Protein AF-A0A6N8USY9-F1 (afdb_monomer_lite)

Foldseek 3Di:
DDDDDDDDDDDDDPPDDDDPPPPPPDPDCVVVVVVVVVVVVVVVVVVVVVVVVVVVVVVVVLVVLVVLLPDPDLSVLLSVLVVCLVVVVLVVSLVSLVPRDCVPPLPSLLSSLQSQLVSLQVVLVVCVVVVVNVSSQVSLVSSLVSLVVSCVVPVPPVSSVVVNVVSCVVPPDPVVVQVVLCVDCCSHPVNVVVVVVVVPDD

Radius of gyration: 35.27 Å; chains: 1; bounding box: 87×48×114 Å

Sequence (202 aa):
MVGPNRRLARPDDPGAPPHRRAGLAGRSPWWYLAALLPLAGALALDLYGLLEDRRVNRALAKSQVAFVAERDTLRGALARAYRLHSGGELSAAVAAYGAVALDEEPELRAVQLFNLANLYLEQAVELERADEMQSSVSLVELAKQNYREILARDPHHWDARHNLSRALEMLPDIAAVDYENERNPERSPRARQAARTYEGLP

pLDDT: mean 82.56, std 14.84, range [40.56, 98.56]

Structure (mmCIF, N/CA/C/O backbone):
data_AF-A0A6N8USY9-F1
#
_entry.id   AF-A0A6N8USY9-F1
#
loop_
_atom_site.group_PDB
_atom_site.id
_atom_site.type_symbol
_atom_site.label_atom_id
_atom_site.label_alt_id
_atom_site.label_comp_id
_atom_site.label_asym_id
_atom_site.label_entity_id
_atom_site.label_seq_id
_atom_site.pdbx_PDB_ins_code
_atom_site.Cartn_x
_atom_site.Cartn_y
_atom_site.Cartn_z
_atom_site.occupancy
_atom_site.B_iso_or_equiv
_atom_site.auth_seq_id
_atom_site.auth_comp_id
_atom_site.auth_asym_id
_atom_site.auth_atom_id
_atom_site.pdbx_PDB_model_num
ATOM 1 N N . MET A 1 1 ? -35.684 9.319 -91.169 1.00 40.56 1 MET A N 1
ATOM 2 C CA . MET A 1 1 ? -35.599 10.409 -92.165 1.00 40.56 1 MET A CA 1
ATOM 3 C C . MET A 1 1 ? -36.371 11.603 -91.619 1.00 40.56 1 MET A C 1
ATOM 5 O O . MET A 1 1 ? -37.464 11.383 -91.124 1.00 40.56 1 MET A O 1
ATOM 9 N N . VAL A 1 2 ? -35.799 12.810 -91.724 1.00 42.91 2 VAL A N 1
ATOM 10 C CA . VAL A 1 2 ? -36.438 14.123 -91.477 1.00 42.91 2 VAL A CA 1
ATOM 11 C C . VAL A 1 2 ? -36.700 14.481 -89.998 1.00 42.91 2 VAL A C 1
ATOM 13 O O . VAL A 1 2 ? -37.727 14.148 -89.424 1.00 42.91 2 VAL A O 1
ATOM 16 N N . GLY A 1 3 ? -35.783 15.248 -89.393 1.00 41.94 3 GLY A N 1
ATOM 17 C CA . GLY A 1 3 ? -36.219 16.417 -88.606 1.00 41.94 3 GLY A CA 1
ATOM 18 C C . GLY A 1 3 ? -36.515 17.580 -89.571 1.00 41.94 3 GLY A C 1
ATOM 19 O O . GLY A 1 3 ? -36.285 17.398 -90.766 1.00 41.94 3 GLY A O 1
ATOM 20 N N . PRO A 1 4 ? -36.908 18.794 -89.145 1.00 61.16 4 PRO A N 1
ATOM 21 C CA . PRO A 1 4 ? -37.204 19.299 -87.803 1.00 61.16 4 PRO A CA 1
ATOM 22 C C . PRO A 1 4 ? -38.573 20.039 -87.766 1.00 61.16 4 PRO A C 1
ATOM 24 O O . PRO A 1 4 ? -39.294 20.098 -88.755 1.00 61.16 4 PRO A O 1
ATOM 27 N N . ASN A 1 5 ? -38.927 20.684 -86.654 1.00 44.28 5 ASN A N 1
ATOM 28 C CA . ASN A 1 5 ? -38.876 22.151 -86.524 1.00 44.28 5 ASN A CA 1
ATOM 29 C C . ASN A 1 5 ? -39.884 22.697 -85.499 1.00 44.28 5 ASN A C 1
ATOM 31 O O . ASN A 1 5 ? -41.053 22.325 -85.438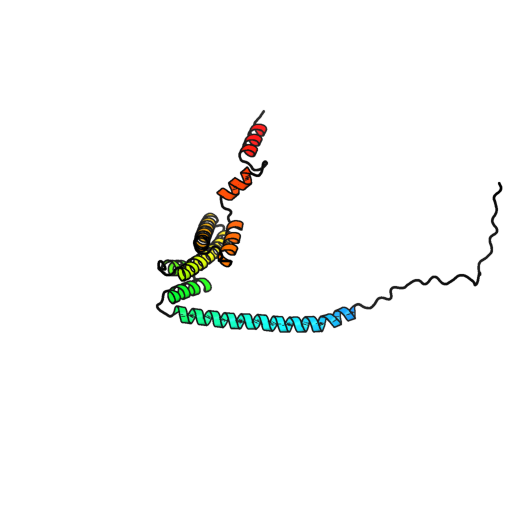 1.00 44.28 5 ASN A O 1
ATOM 35 N N . ARG A 1 6 ? -39.362 23.629 -84.705 1.00 54.16 6 ARG A N 1
ATOM 36 C CA . ARG A 1 6 ? -39.999 24.364 -83.617 1.00 54.16 6 ARG A CA 1
ATOM 37 C C . ARG A 1 6 ? -41.213 25.159 -84.101 1.00 54.16 6 ARG A C 1
ATOM 39 O O . ARG A 1 6 ? -41.107 25.894 -85.080 1.00 54.16 6 ARG A O 1
ATOM 46 N N . ARG A 1 7 ? -42.272 25.191 -83.290 1.00 54.00 7 ARG A N 1
ATOM 47 C CA . ARG A 1 7 ? -43.010 26.436 -83.035 1.00 54.00 7 ARG A CA 1
ATOM 48 C C . ARG A 1 7 ? -43.260 26.597 -81.543 1.00 54.00 7 ARG A C 1
ATOM 50 O O . ARG A 1 7 ? -43.762 25.706 -80.873 1.00 54.00 7 ARG A O 1
ATOM 57 N N . LEU A 1 8 ? -42.831 27.759 -81.075 1.00 54.69 8 LEU A N 1
ATOM 58 C CA . LEU A 1 8 ? -43.023 28.326 -79.753 1.00 54.69 8 LEU A CA 1
ATOM 59 C C . LEU A 1 8 ? -44.513 28.664 -79.573 1.00 54.69 8 LEU A C 1
ATOM 61 O O . LEU A 1 8 ? -45.057 29.413 -80.383 1.00 54.69 8 LEU A O 1
ATOM 65 N N . ALA A 1 9 ? -45.146 28.157 -78.517 1.00 49.09 9 ALA A N 1
ATOM 66 C CA . ALA A 1 9 ? -46.432 28.638 -78.003 1.00 49.09 9 ALA A CA 1
ATOM 67 C C . ALA A 1 9 ? -46.187 29.082 -76.552 1.00 49.09 9 ALA A C 1
ATOM 69 O O . ALA A 1 9 ? -45.815 28.265 -75.719 1.00 49.09 9 ALA A O 1
ATOM 70 N N . ARG A 1 10 ? -45.879 30.377 -76.403 1.00 50.19 10 ARG A N 1
ATOM 71 C CA . ARG A 1 10 ? -46.612 31.417 -75.652 1.00 50.19 10 ARG A CA 1
ATOM 72 C C . ARG A 1 10 ? -46.929 31.088 -74.176 1.00 50.19 10 ARG A C 1
ATOM 74 O O . ARG A 1 10 ? -47.482 30.031 -73.907 1.00 50.19 10 ARG A O 1
ATOM 81 N N . PRO A 1 11 ? -46.578 32.006 -73.251 1.00 49.16 11 PRO A N 1
ATOM 82 C CA . PRO A 1 11 ? -46.826 31.854 -71.823 1.00 49.16 11 PRO A CA 1
ATOM 83 C C . PRO A 1 11 ? -48.330 31.979 -71.555 1.00 49.16 11 PRO A C 1
ATOM 85 O O . PRO A 1 11 ? -49.026 32.612 -72.344 1.00 49.16 11 PRO A O 1
ATOM 88 N N . ASP A 1 12 ? -48.780 31.391 -70.449 1.00 56.84 12 ASP A N 1
ATOM 89 C CA . ASP A 1 12 ? -50.174 31.294 -69.976 1.00 56.84 12 ASP A CA 1
ATOM 90 C C . ASP A 1 12 ? -50.879 29.976 -70.342 1.00 56.84 12 ASP A C 1
ATOM 92 O O . ASP A 1 12 ? -51.991 29.956 -70.864 1.00 56.84 12 ASP A O 1
ATOM 96 N N . ASP A 1 13 ? -50.229 28.851 -70.015 1.00 52.66 13 ASP A N 1
ATOM 97 C CA . ASP A 1 13 ? -50.891 27.551 -69.865 1.00 52.66 13 ASP A CA 1
ATOM 98 C C . ASP A 1 13 ? -51.450 27.425 -68.426 1.00 52.66 13 ASP A C 1
ATOM 100 O O . ASP A 1 13 ? -50.666 27.320 -67.474 1.00 52.66 13 ASP A O 1
ATOM 104 N N . PRO A 1 14 ? -52.782 27.447 -68.220 1.00 50.91 14 PRO A N 1
ATOM 105 C CA . PRO A 1 14 ? -53.406 27.341 -66.900 1.00 50.91 14 PRO A CA 1
ATOM 106 C C . PRO A 1 14 ? -53.379 25.912 -66.307 1.00 50.91 14 PRO A C 1
ATOM 108 O O . PRO A 1 14 ? -54.084 25.646 -65.334 1.00 50.91 14 PRO A O 1
ATOM 111 N N . GLY A 1 15 ? -52.580 24.989 -66.862 1.00 53.94 15 GLY A N 1
ATOM 112 C CA . GLY A 1 15 ? -52.535 23.573 -66.473 1.00 53.94 15 GLY A CA 1
ATOM 113 C C . GLY A 1 15 ? -51.286 23.068 -65.732 1.00 53.94 15 GLY A C 1
ATOM 114 O O . GLY A 1 15 ? -51.212 21.871 -65.455 1.00 53.94 15 GLY A O 1
ATOM 115 N N . ALA A 1 16 ? -50.295 23.902 -65.394 1.00 48.84 16 ALA A N 1
ATOM 116 C CA . ALA A 1 16 ? -49.074 23.422 -64.725 1.00 48.84 16 ALA A CA 1
ATOM 117 C C . ALA A 1 16 ? -49.254 23.271 -63.191 1.00 48.84 16 ALA A C 1
ATOM 119 O O . ALA A 1 16 ? -49.587 24.253 -62.521 1.00 48.84 16 ALA A O 1
ATOM 120 N N . PRO A 1 17 ? -49.005 22.089 -62.583 1.00 56.91 17 PRO A N 1
ATOM 121 C CA . PRO A 1 17 ? -49.177 21.904 -61.142 1.00 56.91 17 PRO A CA 1
ATOM 122 C C . PRO A 1 17 ? -48.143 22.719 -60.340 1.00 56.91 17 PRO A C 1
ATOM 124 O O . PRO A 1 17 ? -46.957 22.731 -60.692 1.00 56.91 17 PRO A O 1
ATOM 127 N N . PRO A 1 18 ? -48.540 23.371 -59.228 1.00 62.09 18 PRO A N 1
ATOM 128 C CA . PRO A 1 18 ? -47.610 24.127 -58.404 1.00 62.09 18 PRO A CA 1
ATOM 129 C C . PRO A 1 18 ? -46.605 23.182 -57.736 1.00 62.09 18 PRO A C 1
ATOM 131 O O . PRO A 1 18 ? -46.950 22.272 -56.980 1.00 62.09 18 PRO A O 1
ATOM 134 N N . HIS A 1 19 ? -45.330 23.435 -58.000 1.00 57.59 19 HIS A N 1
ATOM 135 C CA . HIS A 1 19 ? -44.186 22.832 -57.332 1.00 57.59 19 HIS A CA 1
ATOM 136 C C . HIS A 1 19 ? -44.244 23.178 -55.836 1.00 57.59 19 HIS A C 1
ATOM 138 O O . HIS A 1 19 ? -43.911 24.292 -55.426 1.00 57.59 19 HIS A O 1
ATOM 144 N N . ARG A 1 20 ? -44.671 22.219 -55.000 1.00 60.50 20 ARG A N 1
ATOM 145 C CA . ARG A 1 20 ? -44.560 22.319 -53.537 1.00 60.50 20 ARG A CA 1
ATOM 146 C C . ARG A 1 20 ? -43.081 22.407 -53.165 1.00 60.50 20 ARG A C 1
ATOM 148 O O . ARG A 1 20 ? -42.405 21.394 -53.013 1.00 60.50 20 ARG A O 1
ATOM 155 N N . ARG A 1 21 ? -42.579 23.625 -52.973 1.00 59.94 21 ARG A N 1
ATOM 156 C CA . ARG A 1 21 ? -41.368 23.850 -52.183 1.00 59.94 21 ARG A CA 1
ATOM 157 C C . ARG A 1 21 ? -41.703 23.463 -50.745 1.00 59.94 21 ARG A C 1
ATOM 159 O O . ARG A 1 21 ? -42.396 24.201 -50.051 1.00 59.94 21 ARG A O 1
ATOM 166 N N . ALA A 1 22 ? -41.262 22.281 -50.322 1.00 56.38 22 ALA A N 1
ATOM 167 C CA . ALA A 1 22 ? -41.292 21.883 -48.924 1.00 56.38 22 ALA A CA 1
ATOM 168 C C . ALA A 1 22 ? -40.340 22.804 -48.146 1.00 56.38 22 ALA A C 1
ATOM 170 O O . ALA A 1 22 ? -39.142 22.554 -48.050 1.00 56.38 22 ALA A O 1
ATOM 171 N N . GLY A 1 23 ? -40.869 23.920 -47.643 1.00 53.41 23 GLY A N 1
ATOM 172 C CA . GLY A 1 23 ? -40.186 24.714 -46.636 1.00 53.41 23 GLY A CA 1
ATOM 173 C C . GLY A 1 23 ? -40.096 23.881 -45.364 1.00 53.41 23 GLY A C 1
ATOM 174 O O . GLY A 1 23 ? -41.118 23.587 -44.747 1.00 53.41 23 GLY A O 1
ATOM 175 N N . LEU A 1 24 ? -38.882 23.484 -44.983 1.00 60.22 24 LEU A N 1
ATOM 176 C CA . LEU A 1 24 ? -38.571 23.028 -43.632 1.00 60.22 24 LEU A CA 1
ATOM 177 C C . LEU A 1 24 ? -38.840 24.207 -42.688 1.00 60.22 24 LEU A C 1
ATOM 179 O O . LEU A 1 24 ? -37.967 25.032 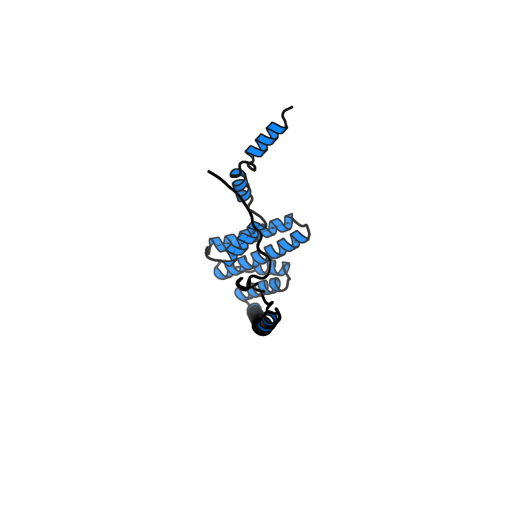-42.435 1.00 60.22 24 LEU A O 1
ATOM 183 N N . ALA A 1 25 ? -40.087 24.336 -42.235 1.00 57.94 25 ALA A N 1
ATOM 184 C CA . ALA A 1 25 ? -40.470 25.304 -41.224 1.00 57.94 25 ALA A CA 1
ATOM 185 C C . ALA A 1 25 ? -39.658 25.009 -39.955 1.00 57.94 25 ALA A C 1
ATOM 187 O O . ALA A 1 25 ? -39.804 23.949 -39.341 1.00 57.94 25 ALA A O 1
ATOM 188 N N . GLY A 1 26 ? -38.758 25.931 -39.607 1.00 62.75 26 GLY A N 1
ATOM 189 C CA . GLY A 1 26 ? -37.880 25.826 -38.451 1.00 62.75 26 GLY A CA 1
ATOM 190 C C . GLY A 1 26 ? -38.687 25.716 -37.162 1.00 62.75 26 GLY A C 1
ATOM 191 O O . GLY A 1 26 ? -39.227 26.704 -36.667 1.00 62.75 26 GLY A O 1
ATOM 192 N N . ARG A 1 27 ? -38.759 24.507 -36.595 1.00 67.69 27 ARG A N 1
ATOM 193 C CA . ARG A 1 27 ? -39.174 24.317 -35.203 1.00 67.69 27 ARG A CA 1
ATOM 194 C C . ARG A 1 27 ? -38.145 25.026 -34.328 1.00 67.69 27 ARG A C 1
ATOM 196 O O . ARG A 1 27 ? -37.002 24.591 -34.249 1.00 67.69 27 ARG A O 1
ATOM 203 N N . SER A 1 28 ? -38.547 26.134 -33.715 1.00 72.44 28 SER A N 1
ATOM 204 C CA . SER A 1 28 ? -37.653 26.952 -32.896 1.00 72.44 28 SER A CA 1
ATOM 205 C C . SER A 1 28 ? -37.087 26.117 -31.731 1.00 72.44 28 SER A C 1
ATOM 207 O O . SER A 1 28 ? -37.861 25.424 -31.080 1.00 72.44 28 SER A O 1
ATOM 209 N N . PRO A 1 29 ? -35.769 26.117 -31.462 1.00 70.56 29 PRO A N 1
ATOM 210 C CA . PRO A 1 29 ? -35.097 25.100 -30.634 1.00 70.56 29 PRO A CA 1
ATOM 211 C C . PRO A 1 29 ? -35.394 25.169 -29.122 1.00 70.56 29 PRO A C 1
ATOM 213 O O . PRO A 1 29 ? -34.911 24.338 -28.357 1.00 70.56 29 PRO A O 1
ATOM 216 N N . TRP A 1 30 ? -36.196 26.134 -28.669 1.00 69.31 30 TRP A N 1
ATOM 217 C CA . TRP A 1 30 ? -36.482 26.390 -27.250 1.00 69.31 30 TRP A CA 1
ATOM 218 C C . TRP A 1 30 ? -37.206 25.246 -26.530 1.00 69.31 30 TRP A C 1
ATOM 220 O O . TRP A 1 30 ? -37.075 25.122 -25.316 1.00 69.31 30 TRP A O 1
ATOM 230 N N . TRP A 1 31 ? -37.923 24.378 -27.247 1.00 71.31 31 TRP A N 1
ATOM 231 C CA . TRP A 1 31 ? -38.587 23.221 -26.636 1.00 71.31 31 TRP A CA 1
ATOM 232 C C . TRP A 1 31 ? -37.596 22.143 -26.176 1.00 71.31 31 TRP A C 1
ATOM 234 O O . TRP A 1 31 ? -37.853 21.479 -25.176 1.00 71.31 31 TRP A O 1
ATOM 244 N N . TYR A 1 32 ? -36.436 22.013 -26.831 1.00 73.94 32 TYR A N 1
ATOM 245 C CA . TYR A 1 32 ? -35.362 21.139 -26.350 1.00 73.94 32 TYR A CA 1
ATOM 246 C C . TYR A 1 32 ? -34.770 21.669 -25.040 1.00 73.94 32 TYR A C 1
ATOM 248 O O . TYR A 1 32 ? -34.559 20.906 -24.104 1.00 73.94 32 TYR A O 1
ATOM 256 N N . LEU A 1 33 ? -34.562 22.986 -24.943 1.00 74.75 33 LEU A N 1
ATOM 257 C CA . LEU A 1 33 ? -34.049 23.629 -23.729 1.00 74.75 33 LEU A CA 1
ATOM 258 C C . LEU A 1 33 ? -35.047 23.535 -22.566 1.00 74.75 33 LEU A C 1
ATOM 260 O O . LEU A 1 33 ? -34.653 23.244 -21.440 1.00 74.75 33 LEU A O 1
ATOM 264 N N . ALA A 1 34 ? -36.341 23.709 -22.845 1.00 76.88 34 ALA A N 1
ATOM 265 C CA . ALA A 1 34 ? -37.397 23.555 -21.848 1.00 76.88 34 ALA A CA 1
ATOM 266 C C . ALA A 1 34 ? -37.513 22.108 -21.331 1.00 76.88 34 ALA A C 1
ATOM 268 O O . ALA A 1 34 ? -37.748 21.904 -20.143 1.00 76.88 34 ALA A O 1
ATOM 269 N N . ALA A 1 35 ? -37.300 21.106 -22.192 1.00 74.81 35 ALA A N 1
ATOM 270 C CA . ALA A 1 35 ? -37.303 19.696 -21.797 1.00 74.81 35 ALA A CA 1
ATOM 271 C C . ALA A 1 35 ? -36.047 19.277 -21.005 1.00 74.81 35 ALA A C 1
ATOM 273 O O . ALA A 1 35 ? -36.114 18.357 -20.193 1.00 74.81 35 ALA A O 1
ATOM 274 N N . LEU A 1 36 ? -34.911 19.957 -21.200 1.00 80.12 36 LEU A N 1
ATOM 275 C CA . LEU A 1 36 ? -33.654 19.668 -20.495 1.00 80.12 36 LEU A CA 1
ATOM 276 C C . LEU A 1 36 ? -33.632 20.184 -19.049 1.00 80.12 36 LEU A C 1
ATOM 278 O O . LEU A 1 36 ? -32.954 19.600 -18.207 1.00 80.12 36 LEU A O 1
ATOM 282 N N . LEU A 1 37 ? -34.384 21.242 -18.741 1.00 84.50 37 LEU A N 1
ATOM 283 C CA . LEU A 1 37 ? -34.417 21.856 -17.411 1.00 84.50 37 LEU A CA 1
ATOM 284 C C . LEU A 1 37 ? -34.884 20.905 -16.279 1.00 84.50 37 LEU A C 1
ATOM 286 O O . LEU A 1 37 ? -34.177 20.803 -15.275 1.00 84.50 37 LEU A O 1
ATOM 290 N N . PRO A 1 38 ? -36.015 20.172 -16.396 1.00 80.25 38 PRO A N 1
ATOM 291 C CA . PRO A 1 38 ? -36.438 19.228 -15.357 1.00 80.25 38 PRO A CA 1
ATOM 292 C C . PRO A 1 38 ? -35.495 18.024 -15.240 1.00 80.25 38 PRO A C 1
ATOM 294 O O . PRO A 1 38 ? -35.280 17.519 -14.140 1.00 80.25 38 PRO A O 1
ATOM 297 N N . LEU A 1 39 ? -34.883 17.602 -16.350 1.00 82.12 39 LEU A N 1
ATOM 298 C CA . LEU A 1 39 ? -33.905 16.515 -16.359 1.00 82.12 39 LEU A CA 1
ATOM 299 C C . LEU A 1 39 ? -32.622 16.917 -15.615 1.00 82.12 39 LEU A C 1
ATOM 301 O O . LEU A 1 39 ? -32.103 16.149 -14.809 1.00 82.12 39 LEU A O 1
ATOM 305 N N . ALA A 1 40 ? -32.150 18.147 -15.831 1.00 83.19 40 ALA A N 1
ATOM 306 C CA . ALA A 1 40 ? -31.019 18.714 -15.104 1.00 83.19 40 ALA A CA 1
ATOM 307 C C . ALA A 1 40 ? -31.320 18.877 -13.604 1.00 83.19 40 ALA A C 1
ATOM 309 O O . ALA A 1 40 ? -30.454 18.607 -12.775 1.00 83.19 40 ALA A O 1
ATOM 310 N N . GLY A 1 41 ? -32.549 19.267 -13.247 1.00 85.62 41 GLY A N 1
ATOM 311 C CA . GLY A 1 41 ? -32.988 19.359 -11.852 1.00 85.62 41 GLY A CA 1
ATOM 312 C C . GLY A 1 41 ? -33.003 18.005 -11.134 1.00 85.62 41 GLY A C 1
ATOM 313 O O . GLY A 1 41 ? -32.491 17.902 -10.022 1.00 85.62 41 GLY A O 1
ATOM 314 N N . ALA A 1 42 ? -33.524 16.958 -11.781 1.00 81.06 42 ALA A N 1
ATOM 315 C CA . ALA A 1 42 ? -33.512 15.599 -11.233 1.00 81.06 42 ALA A CA 1
ATOM 316 C C . ALA A 1 42 ? -32.079 15.071 -11.049 1.00 81.06 42 ALA A C 1
ATOM 318 O O . ALA A 1 42 ? -31.732 14.591 -9.973 1.00 81.06 42 ALA A O 1
ATOM 319 N N . LEU A 1 43 ? -31.216 15.263 -12.055 1.00 87.06 43 LEU A N 1
ATOM 320 C CA . LEU A 1 43 ? -29.796 14.906 -11.969 1.00 87.06 43 LEU A CA 1
ATOM 321 C C . LEU A 1 43 ? -29.070 15.643 -10.837 1.00 87.06 43 LEU A C 1
ATOM 323 O O . LEU A 1 43 ? -28.216 15.057 -10.178 1.00 87.06 43 LEU A O 1
ATOM 327 N N . ALA A 1 44 ? -29.395 16.915 -10.594 1.00 82.88 44 ALA A N 1
ATOM 328 C CA . ALA A 1 44 ? -28.790 17.689 -9.514 1.00 82.88 44 ALA A CA 1
ATOM 329 C C . ALA A 1 44 ? -29.197 17.175 -8.122 1.00 82.88 44 ALA A C 1
ATOM 331 O O . ALA A 1 44 ? -28.355 17.136 -7.225 1.00 82.88 44 ALA A O 1
ATOM 332 N N . LEU A 1 45 ? -30.456 16.759 -7.943 1.00 82.62 45 LEU A N 1
ATOM 333 C CA . LEU A 1 45 ? -30.940 16.172 -6.689 1.00 82.62 45 LEU A CA 1
ATOM 334 C C . LEU A 1 45 ? -30.306 14.802 -6.422 1.00 82.62 45 LEU A C 1
ATOM 336 O O . LEU A 1 45 ? -29.815 14.572 -5.317 1.00 82.62 45 LEU A O 1
ATOM 340 N N . ASP A 1 46 ? -30.239 13.940 -7.437 1.00 83.25 46 ASP A N 1
ATOM 341 C CA . ASP A 1 46 ? -29.578 12.633 -7.330 1.00 83.25 46 ASP A CA 1
ATOM 342 C C . ASP A 1 46 ? -28.083 12.785 -7.035 1.00 83.25 46 ASP A C 1
ATOM 344 O O . ASP A 1 46 ? -27.530 12.099 -6.172 1.00 83.25 46 ASP A O 1
ATOM 348 N N . LEU A 1 47 ? -27.415 13.726 -7.710 1.00 82.31 47 LEU A N 1
ATOM 349 C CA . LEU A 1 47 ? -26.006 14.010 -7.464 1.00 82.31 47 LEU A CA 1
ATOM 350 C C . LEU A 1 47 ? -25.785 14.551 -6.047 1.00 82.31 47 LEU A C 1
ATOM 352 O O . LEU A 1 47 ? -24.809 14.175 -5.400 1.00 82.31 47 LEU A O 1
ATOM 356 N N . TYR A 1 48 ? -26.682 15.407 -5.552 1.00 81.75 48 TYR A N 1
ATOM 357 C CA . TYR A 1 48 ? -26.615 15.914 -4.185 1.00 81.75 48 TYR A CA 1
ATOM 358 C C . TYR A 1 48 ? -26.776 14.787 -3.157 1.00 81.75 48 TYR A C 1
ATOM 360 O O . TYR A 1 48 ? -25.946 14.685 -2.251 1.00 81.75 48 TYR A O 1
ATOM 368 N N . GLY A 1 49 ? -27.758 13.897 -3.342 1.00 78.00 49 GLY A N 1
ATOM 369 C CA . GLY A 1 49 ? -27.942 12.715 -2.494 1.00 78.00 49 GLY A CA 1
ATOM 370 C C 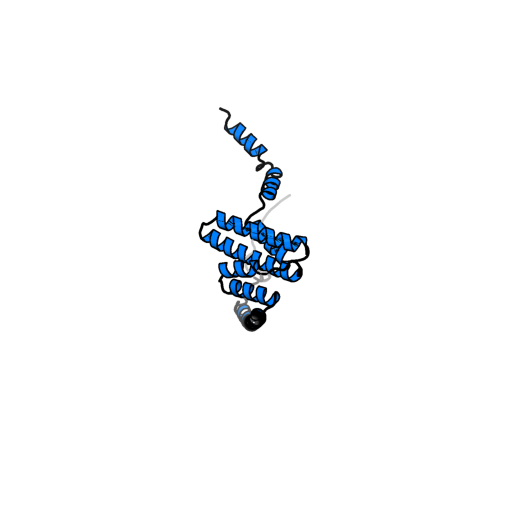. GLY A 1 49 ? -26.703 11.820 -2.482 1.00 78.00 49 GLY A C 1
ATOM 371 O O . GLY A 1 49 ? -26.165 11.511 -1.423 1.00 78.00 49 GLY A O 1
ATOM 372 N N . LEU A 1 50 ? -26.153 11.520 -3.660 1.00 81.62 50 LEU A N 1
ATOM 373 C CA . LEU A 1 50 ? -24.955 10.691 -3.788 1.00 81.62 50 LEU A CA 1
ATOM 374 C C . LEU A 1 50 ? -23.721 11.314 -3.115 1.00 81.62 50 LEU A C 1
ATOM 376 O O . LEU A 1 50 ? -22.888 10.606 -2.541 1.00 81.62 50 LEU A O 1
ATOM 380 N N . LEU A 1 51 ? -23.553 12.634 -3.216 1.00 82.00 51 LEU A N 1
ATOM 381 C CA . LEU A 1 51 ? -22.438 13.337 -2.582 1.00 82.00 51 LEU A CA 1
ATOM 382 C C . LEU A 1 51 ? -22.573 13.359 -1.057 1.00 82.00 51 LEU A C 1
ATOM 384 O O . LEU A 1 51 ? -21.563 13.200 -0.366 1.00 82.00 51 LEU A O 1
ATOM 388 N N . GLU A 1 52 ? -23.786 13.526 -0.541 1.00 80.00 52 GLU A N 1
ATOM 389 C CA . GLU A 1 52 ? -24.055 13.518 0.896 1.00 80.00 52 GLU A CA 1
ATOM 390 C C . GLU A 1 52 ? -23.894 12.112 1.490 1.00 80.00 52 GLU A C 1
ATOM 392 O O . GLU A 1 52 ? -23.171 11.944 2.475 1.00 80.00 52 GLU A O 1
ATOM 397 N N . ASP A 1 53 ? -24.406 11.081 0.815 1.00 70.56 53 ASP A N 1
ATOM 398 C CA . ASP A 1 53 ? -24.200 9.678 1.193 1.00 70.56 53 ASP A CA 1
ATOM 399 C C . ASP A 1 53 ? -22.708 9.341 1.279 1.00 70.56 53 ASP A C 1
ATOM 401 O O . ASP A 1 53 ? -22.233 8.712 2.229 1.00 70.56 53 ASP A O 1
ATOM 405 N N . ARG A 1 54 ? -21.914 9.826 0.317 1.00 77.00 54 ARG A N 1
ATOM 406 C CA . ARG A 1 54 ? -20.453 9.658 0.332 1.00 77.00 54 ARG A CA 1
ATOM 407 C C . ARG A 1 54 ? -19.790 10.367 1.510 1.00 77.00 54 ARG A C 1
ATOM 409 O O . ARG A 1 54 ? -18.790 9.859 2.021 1.00 77.00 54 ARG A O 1
ATOM 416 N N . ARG A 1 55 ? -20.299 11.524 1.943 1.00 76.12 55 ARG A N 1
ATOM 417 C CA . ARG A 1 55 ? -19.772 12.250 3.111 1.00 76.12 55 ARG A CA 1
ATOM 418 C C . ARG A 1 55 ? -20.080 11.510 4.406 1.00 76.12 55 ARG A C 1
ATOM 420 O O . ARG A 1 55 ? -19.159 11.296 5.196 1.00 76.12 55 ARG A O 1
ATOM 427 N N . VAL A 1 56 ? -21.324 11.071 4.592 1.00 74.12 56 VAL A N 1
ATOM 428 C CA . VAL A 1 56 ? -21.763 10.334 5.788 1.00 74.12 56 VAL A CA 1
ATOM 429 C C . VAL A 1 56 ? -21.036 8.995 5.896 1.00 74.12 56 VAL A C 1
ATOM 431 O O . VAL A 1 56 ? -20.434 8.707 6.931 1.00 74.12 56 VAL A O 1
ATOM 434 N N . ASN A 1 57 ? -20.975 8.224 4.808 1.00 74.62 57 ASN A N 1
ATOM 435 C CA . ASN A 1 57 ? -20.259 6.945 4.783 1.00 74.62 57 ASN A CA 1
ATOM 436 C C . ASN A 1 57 ? -18.771 7.118 5.102 1.00 74.62 57 ASN A C 1
ATOM 438 O O . ASN A 1 57 ? -18.191 6.326 5.845 1.00 74.62 57 ASN A O 1
ATOM 442 N N . ARG A 1 58 ? -18.151 8.194 4.606 1.00 78.69 58 ARG A N 1
ATOM 443 C CA . ARG A 1 58 ? -16.755 8.514 4.922 1.00 78.69 58 ARG A CA 1
ATOM 444 C C . ARG A 1 58 ? -16.567 8.881 6.393 1.00 78.69 58 ARG A C 1
ATOM 446 O O . ARG A 1 58 ? -15.568 8.473 6.981 1.00 78.69 58 ARG A O 1
ATOM 453 N N . ALA A 1 59 ? -17.487 9.641 6.984 1.00 80.38 59 ALA A N 1
ATOM 454 C CA . ALA A 1 59 ? -17.426 9.997 8.400 1.00 80.38 59 ALA A CA 1
ATOM 455 C C . ALA A 1 59 ? -17.568 8.757 9.297 1.00 80.38 59 ALA A C 1
ATOM 457 O O . ALA A 1 59 ? -16.754 8.567 10.200 1.00 80.38 59 ALA A O 1
ATOM 458 N N . LEU A 1 60 ? -18.526 7.876 8.988 1.00 74.00 60 LEU A N 1
ATOM 459 C CA . LEU A 1 60 ? -18.751 6.620 9.710 1.00 74.00 60 LEU A CA 1
ATOM 460 C C . LEU A 1 60 ? -17.565 5.656 9.590 1.00 74.00 60 LEU A C 1
ATOM 462 O O . LEU A 1 60 ? -17.125 5.082 10.587 1.00 74.00 60 LEU A O 1
ATOM 466 N N . ALA A 1 61 ? -17.001 5.508 8.389 1.00 82.94 61 ALA A N 1
ATOM 467 C CA . ALA A 1 61 ? -15.806 4.695 8.187 1.00 82.94 61 ALA A CA 1
ATOM 468 C C . ALA A 1 61 ? -14.624 5.239 9.007 1.00 82.94 61 ALA A C 1
ATOM 470 O O . ALA A 1 61 ? -13.971 4.488 9.731 1.00 82.94 61 ALA A O 1
ATOM 471 N N . LYS A 1 62 ? -14.389 6.559 8.974 1.00 84.19 62 LYS A N 1
ATOM 472 C CA . LYS A 1 62 ? -13.335 7.198 9.777 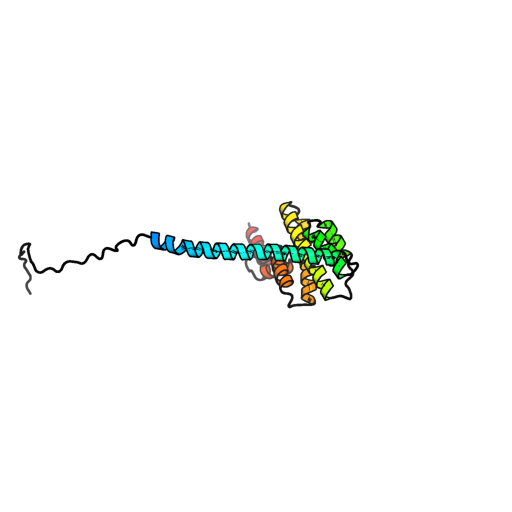1.00 84.19 62 LYS A CA 1
ATOM 473 C C . LYS A 1 62 ? -13.547 6.998 11.279 1.00 84.19 62 LYS A C 1
ATOM 475 O O . LYS A 1 62 ? -12.579 6.695 11.976 1.00 84.19 62 LYS A O 1
ATOM 480 N N . SER A 1 63 ? -14.777 7.131 11.781 1.00 82.50 63 SER A N 1
ATOM 481 C CA . SER A 1 63 ? -15.061 6.933 13.208 1.00 82.50 63 SER A CA 1
ATOM 482 C C . SER A 1 63 ? -14.852 5.484 13.644 1.00 82.50 63 SER A C 1
ATOM 484 O O . SER A 1 63 ? -14.291 5.244 14.710 1.00 82.50 63 SER A O 1
ATOM 486 N N . GLN A 1 64 ? -15.244 4.510 12.815 1.00 85.50 64 GLN A N 1
ATOM 487 C CA . GLN A 1 64 ? -15.004 3.094 13.104 1.00 85.50 64 GLN A CA 1
ATOM 488 C C . GLN A 1 64 ? -13.508 2.772 13.134 1.00 85.50 64 GLN A C 1
ATOM 490 O O . GLN A 1 64 ? -13.037 2.131 14.072 1.00 85.50 64 GLN A O 1
ATOM 495 N N . VAL A 1 65 ? -12.744 3.265 12.155 1.00 84.19 65 VAL A N 1
ATOM 496 C CA . VAL A 1 65 ? -11.284 3.106 12.131 1.00 84.19 65 VAL A CA 1
ATOM 497 C C . VAL A 1 65 ? -10.650 3.725 13.380 1.00 84.19 65 VAL A C 1
ATOM 499 O O . VAL A 1 65 ? -9.789 3.097 13.991 1.00 84.19 65 VAL A O 1
ATOM 502 N N . ALA A 1 66 ? -11.079 4.922 13.796 1.00 83.31 66 ALA A N 1
ATOM 503 C CA . ALA A 1 66 ? -10.588 5.565 15.018 1.00 83.31 66 ALA A CA 1
ATOM 504 C C . ALA A 1 66 ? -10.849 4.716 16.267 1.00 83.31 66 ALA A C 1
ATOM 506 O O . ALA A 1 66 ? -9.921 4.462 17.032 1.00 83.31 66 ALA A O 1
ATOM 507 N N . PHE A 1 67 ? -12.069 4.203 16.409 1.00 83.19 67 PHE A N 1
ATOM 508 C CA . PHE A 1 67 ? -12.450 3.339 17.522 1.00 83.19 67 PHE A CA 1
ATOM 509 C C . PHE A 1 67 ? -11.647 2.028 17.569 1.00 83.19 67 PHE A C 1
ATOM 511 O O . PHE A 1 67 ? -11.225 1.591 18.638 1.00 83.19 67 PHE A O 1
ATOM 518 N N . VAL A 1 68 ? -11.402 1.390 16.419 1.00 84.44 68 VAL A N 1
ATOM 519 C CA . VAL A 1 68 ? -10.577 0.169 16.352 1.00 84.44 68 VAL A CA 1
ATOM 520 C C . VAL A 1 68 ? -9.115 0.483 16.672 1.00 84.44 68 VAL A C 1
ATOM 522 O O . VAL A 1 68 ? -8.474 -0.278 17.396 1.00 84.44 68 VAL A O 1
ATOM 525 N N . ALA A 1 69 ? -8.602 1.617 16.190 1.00 84.25 69 ALA A N 1
ATOM 526 C CA . ALA A 1 69 ? -7.223 2.051 16.392 1.00 84.25 69 ALA A CA 1
ATOM 527 C C . ALA A 1 69 ? -6.854 2.274 17.870 1.00 84.25 69 ALA A C 1
ATOM 529 O O . ALA A 1 69 ? -5.691 2.134 18.241 1.00 84.25 69 ALA A O 1
ATOM 530 N N . GLU A 1 70 ? -7.814 2.589 18.734 1.00 83.81 70 GLU A N 1
ATOM 531 C CA . GLU A 1 70 ? -7.569 2.776 20.172 1.00 83.81 70 GLU A CA 1
ATOM 532 C C . GLU A 1 70 ? -7.410 1.457 20.941 1.00 83.81 70 GLU A C 1
ATOM 534 O O . GLU A 1 70 ? -6.960 1.454 22.085 1.00 83.81 70 GLU A O 1
ATOM 539 N N . ARG A 1 71 ? -7.734 0.316 20.324 1.00 84.31 71 ARG A N 1
ATOM 540 C CA . ARG A 1 71 ? -7.627 -0.995 20.970 1.00 84.31 71 ARG A CA 1
ATOM 541 C C . ARG A 1 71 ? -6.216 -1.563 20.863 1.00 84.31 71 ARG A C 1
ATOM 543 O O . ARG A 1 71 ? -5.581 -1.501 19.807 1.00 84.31 71 ARG A O 1
ATOM 550 N N . ASP A 1 72 ? -5.758 -2.216 21.925 1.00 86.69 72 ASP A N 1
ATOM 551 C CA . ASP A 1 72 ? -4.488 -2.942 21.926 1.00 86.69 72 ASP A CA 1
ATOM 552 C C . ASP A 1 72 ? -4.656 -4.351 21.331 1.00 86.69 72 ASP A C 1
ATOM 554 O O . ASP A 1 72 ? -4.784 -5.354 22.024 1.00 86.69 72 ASP A O 1
ATOM 558 N N . THR A 1 73 ? -4.798 -4.403 20.007 1.00 91.94 73 THR A N 1
ATOM 559 C CA . THR A 1 73 ? -4.973 -5.635 19.221 1.00 91.94 73 THR A CA 1
ATOM 560 C C . THR A 1 73 ? -4.221 -5.503 17.898 1.00 91.94 73 THR A C 1
ATOM 562 O O . THR A 1 73 ? -3.965 -4.381 17.461 1.00 91.94 73 THR A O 1
ATOM 565 N N . LEU A 1 74 ? -3.943 -6.610 17.198 1.00 93.06 74 LEU A N 1
ATOM 566 C CA . LEU A 1 74 ? -3.326 -6.579 15.858 1.00 93.06 74 LEU A CA 1
ATOM 567 C C . LEU A 1 74 ? -4.137 -5.729 14.864 1.00 93.06 74 LEU A C 1
ATOM 569 O O . LEU A 1 74 ? -3.591 -4.888 14.152 1.00 93.06 74 LEU A O 1
ATOM 573 N N . ARG A 1 75 ? -5.470 -5.872 14.883 1.00 91.50 75 ARG A N 1
ATOM 574 C CA . ARG A 1 75 ? -6.391 -5.037 14.090 1.00 91.50 75 ARG A CA 1
ATOM 575 C C . ARG A 1 75 ? -6.315 -3.562 14.486 1.00 91.50 75 ARG A C 1
ATOM 577 O O . ARG A 1 75 ? -6.326 -2.697 13.616 1.00 91.50 75 ARG A O 1
ATOM 584 N N . GLY A 1 76 ? -6.210 -3.272 15.782 1.00 93.00 76 GLY A N 1
ATOM 585 C CA . GLY A 1 76 ? -6.018 -1.912 16.284 1.00 93.00 76 GLY A CA 1
ATOM 586 C C . GLY A 1 76 ? -4.687 -1.304 15.849 1.00 93.00 76 GLY A C 1
ATOM 587 O O . GLY A 1 76 ? -4.660 -0.157 15.412 1.00 93.00 76 GLY A O 1
ATOM 588 N N . ALA A 1 77 ? -3.600 -2.076 15.872 1.00 94.12 77 ALA A N 1
ATOM 589 C CA . ALA A 1 77 ? -2.295 -1.641 15.381 1.00 94.12 77 ALA A CA 1
ATOM 590 C C . ALA A 1 77 ? -2.332 -1.300 13.882 1.00 94.12 77 ALA A C 1
ATOM 592 O O . ALA A 1 77 ? -1.893 -0.216 13.494 1.00 94.12 77 ALA A O 1
ATOM 593 N N . LEU A 1 78 ? -2.953 -2.150 13.056 1.00 95.25 78 LEU A N 1
ATOM 594 C CA . LEU A 1 78 ? -3.164 -1.854 11.634 1.00 95.25 78 LEU A CA 1
ATOM 595 C C . LEU A 1 78 ? -4.061 -0.634 11.413 1.00 95.25 78 LEU A C 1
ATOM 597 O O . LEU A 1 78 ? -3.759 0.199 10.562 1.00 95.25 78 LEU A O 1
ATOM 601 N N . ALA A 1 79 ? -5.129 -0.475 12.197 1.00 94.56 79 ALA A N 1
ATOM 602 C CA . ALA A 1 79 ? -5.994 0.700 12.110 1.00 94.56 79 ALA A CA 1
ATOM 603 C C . ALA A 1 79 ? -5.258 1.995 12.507 1.00 94.56 79 ALA A C 1
ATOM 605 O O . ALA A 1 79 ? -5.494 3.040 11.899 1.00 94.56 79 ALA A O 1
ATOM 606 N N . ARG A 1 80 ? -4.332 1.946 13.478 1.00 94.69 80 ARG A N 1
ATOM 607 C CA . ARG A 1 80 ? -3.441 3.078 13.803 1.00 94.69 80 ARG A CA 1
ATOM 608 C C . ARG A 1 80 ? -2.513 3.413 12.641 1.00 94.69 80 ARG A C 1
ATOM 610 O O . ARG A 1 80 ? -2.431 4.581 12.270 1.00 94.69 80 ARG A O 1
ATOM 617 N N . ALA A 1 81 ? -1.866 2.411 12.048 1.00 95.81 81 ALA A N 1
ATOM 618 C CA . ALA A 1 81 ? -1.002 2.611 10.886 1.00 95.81 81 ALA A CA 1
ATOM 619 C C . ALA A 1 81 ? -1.780 3.216 9.702 1.00 95.81 81 ALA A C 1
ATOM 621 O O . ALA A 1 81 ? -1.350 4.205 9.110 1.00 95.81 81 ALA A O 1
ATOM 622 N N . TYR A 1 82 ? -2.990 2.716 9.441 1.00 94.31 82 TYR A N 1
ATOM 623 C CA . TYR A 1 82 ? -3.884 3.258 8.418 1.00 94.31 82 TYR A CA 1
ATOM 624 C C . TYR A 1 82 ? -4.329 4.694 8.701 1.00 94.31 82 TYR A C 1
ATOM 626 O O . TYR A 1 82 ? -4.440 5.500 7.777 1.00 94.31 82 TYR A O 1
ATOM 634 N N . ARG A 1 83 ? -4.551 5.057 9.968 1.00 93.50 83 ARG A N 1
ATOM 635 C CA . ARG A 1 83 ? -4.834 6.448 10.345 1.00 93.50 83 ARG A CA 1
ATOM 636 C C . ARG A 1 83 ? -3.660 7.378 10.088 1.00 93.50 83 ARG A C 1
ATOM 638 O O . ARG A 1 83 ? -3.899 8.483 9.615 1.00 93.50 83 ARG A O 1
ATOM 645 N N . LEU A 1 84 ? -2.439 6.953 10.411 1.00 94.44 84 LEU A N 1
ATOM 646 C CA . LEU A 1 84 ? -1.228 7.725 10.119 1.00 94.44 84 LEU A CA 1
ATOM 647 C C . LEU A 1 84 ? -1.093 7.931 8.608 1.00 94.44 84 LEU A C 1
ATOM 649 O O . LEU A 1 84 ? -0.941 9.064 8.161 1.00 94.44 84 LEU A O 1
ATOM 653 N N . HIS A 1 85 ? -1.275 6.862 7.826 1.00 94.62 85 HIS A N 1
ATOM 654 C CA . HIS A 1 85 ? -1.252 6.923 6.363 1.00 94.62 85 HIS A CA 1
ATOM 655 C C . HIS A 1 85 ? -2.316 7.889 5.829 1.00 94.62 85 HIS A C 1
ATOM 657 O O . HIS A 1 85 ? -1.988 8.857 5.155 1.00 94.62 85 HIS A O 1
ATOM 663 N N . SER A 1 86 ? -3.578 7.710 6.225 1.00 90.31 86 SER A N 1
ATOM 664 C CA . SER A 1 86 ? -4.695 8.577 5.812 1.00 90.31 86 SER A CA 1
ATOM 665 C C . SER A 1 86 ? -4.567 10.030 6.292 1.00 90.31 86 SER A C 1
ATOM 667 O O . SER A 1 86 ? -5.287 10.902 5.803 1.00 90.31 86 SER A O 1
ATOM 669 N N . GLY A 1 87 ? -3.727 10.278 7.298 1.00 90.19 87 GLY A N 1
ATOM 670 C CA . GLY A 1 87 ? -3.416 11.601 7.833 1.00 90.19 87 GLY A CA 1
ATOM 671 C C . GLY A 1 87 ? -2.236 12.287 7.143 1.00 90.19 87 GLY A C 1
ATOM 672 O O . GLY A 1 87 ? -1.969 13.439 7.466 1.00 90.19 87 GLY A O 1
ATOM 673 N N . GLY A 1 88 ? -1.548 11.611 6.215 1.00 89.88 88 GLY A N 1
ATOM 674 C CA . GLY A 1 88 ? -0.352 12.123 5.538 1.00 89.88 88 GLY A CA 1
ATOM 675 C C . GLY A 1 88 ? 0.951 11.938 6.326 1.00 89.88 88 GLY A C 1
ATOM 676 O O . GLY A 1 88 ? 2.007 12.373 5.878 1.00 89.88 88 GLY A O 1
ATOM 677 N N . GLU A 1 89 ? 0.916 11.256 7.472 1.00 93.12 89 GLU A N 1
ATOM 678 C CA . GLU A 1 89 ? 2.089 10.978 8.312 1.00 93.12 89 GLU A CA 1
ATOM 679 C C . GLU A 1 89 ? 2.851 9.755 7.773 1.00 93.12 89 GLU A C 1
ATOM 681 O O . GLU A 1 89 ? 2.963 8.716 8.431 1.00 93.12 89 GLU A O 1
ATOM 686 N N . LEU A 1 90 ? 3.328 9.844 6.527 1.00 90.69 90 LEU A N 1
ATOM 687 C CA . LEU A 1 90 ? 3.752 8.680 5.739 1.00 90.69 90 LEU A CA 1
ATOM 688 C C . LEU A 1 90 ? 4.926 7.919 6.376 1.00 90.69 90 LEU A C 1
ATOM 690 O O . LEU A 1 90 ? 4.887 6.693 6.472 1.00 90.69 90 LEU A O 1
ATOM 694 N N . SER A 1 91 ? 5.942 8.623 6.883 1.00 90.50 91 SER A N 1
ATOM 695 C CA . SER A 1 91 ? 7.087 7.991 7.559 1.00 90.50 91 SER A CA 1
ATOM 696 C C . SER A 1 91 ? 6.665 7.240 8.825 1.00 90.50 91 SER A C 1
ATOM 698 O O . SER A 1 91 ? 7.118 6.121 9.073 1.00 90.50 91 SER A O 1
ATOM 700 N N . ALA A 1 92 ? 5.756 7.826 9.611 1.00 94.75 92 ALA A N 1
ATOM 701 C CA . ALA A 1 92 ? 5.217 7.185 10.806 1.00 94.75 92 ALA A CA 1
ATOM 702 C C . ALA A 1 92 ? 4.341 5.978 10.445 1.00 94.75 92 ALA A C 1
ATOM 704 O O . ALA A 1 92 ? 4.371 4.964 11.140 1.00 94.75 92 ALA A O 1
ATOM 705 N N . ALA A 1 93 ? 3.594 6.059 9.345 1.00 96.19 93 ALA A N 1
ATOM 706 C CA . ALA A 1 93 ? 2.771 4.965 8.855 1.00 96.19 93 ALA A CA 1
ATOM 707 C C . ALA A 1 93 ? 3.604 3.761 8.392 1.00 96.19 93 ALA A C 1
ATOM 709 O O . ALA A 1 93 ? 3.265 2.637 8.758 1.00 96.19 93 ALA A O 1
ATOM 710 N N . VAL A 1 94 ? 4.717 3.967 7.674 1.00 94.06 94 VAL A N 1
ATOM 711 C CA . VAL A 1 94 ? 5.644 2.876 7.300 1.00 94.06 94 VAL A CA 1
ATOM 712 C C . VAL A 1 94 ? 6.171 2.164 8.543 1.00 94.06 94 VAL A C 1
ATOM 714 O O . VAL A 1 94 ? 6.098 0.937 8.627 1.00 94.06 94 VAL A O 1
ATOM 717 N N . ALA A 1 95 ? 6.650 2.925 9.531 1.00 95.00 95 ALA A N 1
ATOM 718 C CA . ALA A 1 95 ? 7.136 2.359 10.787 1.00 95.00 95 ALA A CA 1
ATOM 719 C C . ALA A 1 95 ? 6.027 1.599 11.535 1.00 95.00 95 ALA A C 1
ATOM 721 O O . ALA A 1 95 ? 6.250 0.490 12.020 1.00 95.00 95 ALA A O 1
ATOM 722 N N . ALA A 1 96 ? 4.820 2.166 11.587 1.00 95.25 96 ALA A N 1
ATOM 723 C CA . ALA A 1 96 ? 3.678 1.554 12.254 1.00 95.25 96 ALA A CA 1
ATOM 724 C C . ALA A 1 96 ? 3.225 0.259 11.569 1.00 95.25 96 ALA A C 1
ATOM 726 O O . ALA A 1 96 ? 2.935 -0.706 12.269 1.00 95.25 96 ALA A O 1
ATOM 727 N N . TYR A 1 97 ? 3.197 0.206 10.232 1.00 95.25 97 TYR A N 1
ATOM 728 C CA . TYR A 1 97 ? 2.925 -1.035 9.508 1.00 95.25 97 TYR A CA 1
ATOM 729 C C . TYR A 1 97 ? 4.019 -2.071 9.765 1.00 95.25 97 TYR A C 1
ATOM 731 O O . TYR A 1 97 ? 3.684 -3.198 10.111 1.00 95.25 97 TYR A O 1
ATOM 739 N N . GLY A 1 98 ? 5.300 -1.704 9.663 1.00 91.12 98 GLY A N 1
ATOM 740 C CA . GLY A 1 98 ? 6.420 -2.634 9.854 1.00 91.12 98 GLY A CA 1
ATOM 741 C C . GLY A 1 98 ? 6.537 -3.217 11.268 1.00 91.12 98 GLY A C 1
ATOM 742 O O . GLY A 1 98 ? 7.095 -4.296 11.439 1.00 91.12 98 GLY A O 1
ATOM 743 N N . ALA A 1 99 ? 5.986 -2.541 12.279 1.00 91.75 99 ALA A N 1
ATOM 744 C CA . ALA A 1 99 ? 5.991 -3.015 13.662 1.00 91.75 99 ALA A CA 1
ATOM 745 C C . ALA A 1 99 ? 4.940 -4.104 13.960 1.00 91.75 99 ALA A C 1
ATOM 747 O O . ALA A 1 99 ? 4.988 -4.716 15.028 1.00 91.75 99 ALA A O 1
ATOM 748 N N . VAL A 1 100 ? 3.974 -4.346 13.062 1.00 91.56 100 VAL A N 1
ATOM 749 C CA . VAL A 1 100 ? 2.929 -5.358 13.283 1.00 91.56 100 VAL A CA 1
ATOM 750 C C . VAL A 1 100 ? 3.411 -6.728 12.799 1.00 91.56 100 VAL A C 1
ATOM 752 O O . VAL A 1 100 ? 3.538 -6.959 11.598 1.00 91.56 100 VAL A O 1
ATOM 755 N N . ALA A 1 101 ? 3.644 -7.655 13.729 1.00 90.00 101 ALA A N 1
ATOM 756 C CA . ALA A 1 101 ? 3.943 -9.052 13.415 1.00 90.00 101 ALA A CA 1
ATOM 757 C C . ALA A 1 101 ? 2.640 -9.824 13.143 1.00 90.00 101 ALA A C 1
ATOM 759 O O . ALA A 1 101 ? 1.767 -9.891 14.009 1.00 90.00 101 ALA A O 1
ATOM 760 N N . LEU A 1 102 ? 2.491 -10.370 11.932 1.00 88.81 102 LEU A N 1
ATOM 761 C CA . LEU A 1 102 ? 1.250 -10.995 11.437 1.00 88.81 102 LEU A CA 1
ATOM 762 C C . LEU A 1 102 ? 1.489 -12.396 10.855 1.00 88.81 102 LEU A C 1
ATOM 764 O O . LEU A 1 102 ? 0.757 -12.834 9.969 1.00 88.81 102 LEU A O 1
ATOM 768 N N . ASP A 1 103 ? 2.525 -13.092 11.325 1.00 84.50 103 ASP A N 1
ATOM 769 C CA . ASP A 1 103 ? 2.954 -14.380 10.763 1.00 84.50 103 ASP A CA 1
ATOM 770 C C . ASP A 1 103 ? 1.865 -15.464 10.837 1.00 84.50 103 ASP A C 1
ATOM 772 O O . ASP A 1 103 ? 1.762 -16.296 9.937 1.00 84.50 103 ASP A O 1
ATOM 776 N N . GLU A 1 104 ? 1.003 -15.408 11.855 1.00 87.75 104 GLU A N 1
ATOM 777 C CA . GLU A 1 104 ? -0.106 -16.352 12.064 1.00 87.75 104 GLU A CA 1
ATOM 778 C C . GLU A 1 104 ? -1.472 -15.820 11.580 1.00 87.75 104 GLU A C 1
ATOM 780 O O . GLU A 1 104 ? -2.478 -16.519 11.673 1.00 87.75 104 GLU A O 1
ATOM 785 N N . GLU A 1 105 ? -1.528 -14.604 11.024 1.00 92.44 105 GLU A N 1
ATOM 786 C CA . GLU A 1 105 ? -2.773 -13.907 10.662 1.00 92.44 105 GLU A CA 1
ATOM 787 C C . GLU A 1 105 ? -2.778 -13.537 9.167 1.00 92.44 105 GLU A C 1
ATOM 789 O O . GLU A 1 105 ? -2.583 -12.370 8.804 1.00 92.44 105 GLU A O 1
ATOM 794 N N . PRO A 1 106 ? -2.991 -14.510 8.259 1.00 91.25 106 PRO A N 1
ATOM 795 C CA . PRO A 1 106 ? -2.792 -14.320 6.820 1.00 91.25 106 PRO A CA 1
ATOM 796 C C . PRO A 1 106 ? -3.683 -13.223 6.224 1.00 91.25 106 PRO A C 1
ATOM 798 O O . PRO A 1 106 ? -3.234 -12.462 5.367 1.00 91.25 106 PRO A O 1
ATOM 801 N N . GLU A 1 107 ? -4.921 -13.099 6.705 1.00 91.25 107 GLU A N 1
ATOM 802 C CA . GLU A 1 107 ? -5.864 -12.065 6.266 1.00 91.25 107 GLU A CA 1
ATOM 803 C C . GLU A 1 107 ? -5.392 -10.662 6.671 1.00 91.25 107 GLU A C 1
ATOM 805 O O . GLU A 1 107 ? -5.384 -9.737 5.859 1.00 91.25 107 GLU A O 1
ATOM 810 N N . LEU A 1 108 ? -4.939 -10.495 7.918 1.00 93.81 108 LEU A N 1
ATOM 811 C CA . LEU A 1 108 ? -4.416 -9.213 8.394 1.00 93.81 108 LEU A CA 1
ATOM 812 C C . LEU A 1 108 ? -3.094 -8.869 7.716 1.00 93.81 108 LEU A C 1
ATOM 814 O O . LEU A 1 108 ? -2.840 -7.701 7.420 1.00 93.81 108 LEU A O 1
ATOM 818 N N . ARG A 1 109 ? -2.268 -9.877 7.434 1.00 95.75 109 ARG A N 1
ATOM 819 C CA . ARG A 1 109 ? -1.024 -9.699 6.694 1.00 95.75 109 ARG A CA 1
ATOM 820 C C . ARG A 1 109 ? -1.295 -9.212 5.272 1.00 95.75 109 ARG A C 1
ATOM 822 O O . ARG A 1 109 ? -0.611 -8.307 4.813 1.00 95.75 109 ARG A O 1
ATOM 829 N N . ALA A 1 110 ? -2.330 -9.719 4.598 1.00 95.19 110 ALA A N 1
ATOM 830 C CA . ALA A 1 110 ? -2.746 -9.187 3.299 1.00 95.19 110 ALA A CA 1
ATOM 831 C C . ALA A 1 110 ? -3.163 -7.705 3.388 1.00 95.19 110 ALA A C 1
ATOM 833 O O . ALA A 1 110 ? -2.729 -6.901 2.565 1.00 95.19 110 ALA A O 1
ATOM 834 N N . VAL A 1 111 ? -3.917 -7.320 4.427 1.00 95.00 111 VAL A N 1
ATOM 835 C CA . VAL A 1 111 ? -4.290 -5.913 4.683 1.00 95.00 111 VAL A CA 1
ATOM 836 C C . VAL A 1 111 ? -3.056 -5.030 4.909 1.00 95.00 111 VAL A C 1
ATOM 838 O O . VAL A 1 111 ? -2.969 -3.937 4.348 1.00 95.00 111 VAL A O 1
ATOM 841 N N . GLN A 1 112 ? -2.092 -5.495 5.708 1.00 96.69 112 GLN A N 1
ATOM 842 C CA . GLN A 1 112 ? -0.830 -4.794 5.957 1.00 96.69 112 GLN A CA 1
ATOM 843 C C . GLN A 1 112 ? -0.052 -4.564 4.659 1.00 96.69 112 GLN A C 1
ATOM 845 O O . GLN A 1 112 ? 0.278 -3.421 4.347 1.00 96.69 112 GLN A O 1
ATOM 850 N N . LEU A 1 113 ? 0.205 -5.633 3.897 1.00 97.38 113 LEU A N 1
ATOM 851 C CA . LEU A 1 113 ? 0.941 -5.573 2.633 1.00 97.38 113 LEU A CA 1
ATOM 852 C C . LEU A 1 113 ? 0.249 -4.639 1.636 1.00 97.38 113 LEU A C 1
ATOM 854 O O . LEU A 1 113 ? 0.913 -3.833 0.990 1.00 97.38 113 LEU A O 1
ATOM 858 N N . PHE A 1 114 ? -1.081 -4.716 1.528 1.00 97.62 114 PHE A N 1
ATOM 859 C CA . PHE A 1 114 ? -1.848 -3.911 0.579 1.00 97.62 114 PHE A CA 1
ATOM 860 C C . PHE A 1 114 ? -1.732 -2.422 0.902 1.00 97.62 114 PHE A C 1
ATOM 862 O O . PHE A 1 114 ? -1.448 -1.605 0.025 1.00 97.62 114 PHE A O 1
ATOM 869 N N . ASN A 1 115 ? -1.903 -2.065 2.174 1.00 96.69 115 ASN A N 1
ATOM 870 C CA . ASN A 1 115 ? -1.801 -0.676 2.594 1.00 96.69 115 ASN A CA 1
ATOM 871 C C . ASN A 1 115 ? -0.367 -0.143 2.505 1.00 96.69 115 ASN A C 1
ATOM 873 O O . ASN A 1 115 ? -0.172 0.993 2.076 1.00 96.69 115 ASN A O 1
ATOM 877 N N . LEU A 1 116 ? 0.633 -0.955 2.857 1.00 97.19 116 LEU A N 1
ATOM 878 C CA . LEU A 1 116 ? 2.037 -0.574 2.737 1.00 97.19 116 LEU A CA 1
ATOM 879 C C . LEU A 1 116 ? 2.437 -0.368 1.265 1.00 97.19 116 LEU A C 1
ATOM 881 O O . LEU A 1 116 ? 3.108 0.608 0.940 1.00 97.19 116 LEU A O 1
ATOM 885 N N . ALA A 1 117 ? 1.955 -1.223 0.359 1.00 97.81 117 ALA A N 1
ATOM 886 C CA . ALA A 1 117 ? 2.162 -1.072 -1.078 1.00 97.81 117 ALA A CA 1
ATOM 887 C C . ALA A 1 117 ? 1.515 0.204 -1.642 1.00 97.81 117 ALA A C 1
ATOM 889 O O . ALA A 1 117 ? 2.137 0.906 -2.440 1.00 97.81 117 ALA A O 1
ATOM 890 N N . ASN A 1 118 ? 0.288 0.527 -1.216 1.00 96.44 118 ASN A N 1
ATOM 891 C CA . ASN A 1 118 ? -0.381 1.775 -1.596 1.00 96.44 118 ASN A CA 1
ATOM 892 C C . ASN A 1 118 ? 0.400 3.000 -1.114 1.00 96.44 118 ASN A C 1
ATOM 894 O O . ASN A 1 118 ? 0.581 3.944 -1.879 1.00 96.44 118 ASN A O 1
ATOM 898 N N . LEU A 1 119 ? 0.890 2.965 0.128 1.00 96.31 119 LEU A N 1
ATOM 899 C CA . LEU A 1 119 ? 1.714 4.032 0.689 1.00 96.31 119 LEU A CA 1
ATOM 900 C C . LEU A 1 119 ? 2.989 4.235 -0.138 1.00 96.31 119 LEU A C 1
ATOM 902 O O . LEU A 1 119 ? 3.319 5.368 -0.484 1.00 96.31 119 LEU A O 1
ATOM 906 N N . TYR A 1 120 ? 3.688 3.156 -0.499 1.00 97.31 120 TYR A N 1
ATOM 907 C CA . TYR A 1 120 ? 4.891 3.260 -1.325 1.00 97.31 120 TYR A CA 1
ATOM 908 C C . TYR A 1 120 ? 4.611 3.835 -2.715 1.00 97.31 120 TYR A C 1
ATOM 910 O O . TYR A 1 120 ? 5.396 4.655 -3.183 1.00 97.31 120 TYR A O 1
ATOM 918 N N . LEU A 1 121 ? 3.498 3.470 -3.363 1.00 96.06 121 LEU A N 1
ATOM 919 C CA . LEU A 1 121 ? 3.117 4.089 -4.638 1.00 96.06 121 LEU A CA 1
ATOM 920 C C . LEU A 1 121 ? 2.814 5.582 -4.491 1.00 96.06 121 LEU A C 1
ATOM 922 O O . LEU A 1 121 ? 3.241 6.371 -5.328 1.00 96.06 121 LEU A O 1
ATOM 926 N N . GLU A 1 122 ? 2.106 5.975 -3.433 1.00 93.94 122 GLU A N 1
ATOM 927 C CA . GLU A 1 122 ? 1.820 7.383 -3.149 1.00 93.94 122 GLU A CA 1
ATOM 928 C C . GLU A 1 122 ? 3.118 8.186 -2.987 1.00 93.94 122 GLU A C 1
ATOM 930 O O . GLU A 1 122 ? 3.313 9.196 -3.662 1.00 93.94 122 GLU A O 1
ATOM 935 N N . GLN A 1 123 ? 4.055 7.685 -2.180 1.00 94.62 123 GLN A N 1
ATOM 936 C CA . GLN A 1 123 ? 5.370 8.305 -2.011 1.00 94.62 123 GLN A CA 1
ATOM 937 C C . GLN A 1 123 ? 6.191 8.322 -3.305 1.00 94.62 123 GLN A C 1
ATOM 939 O O . GLN A 1 123 ? 6.853 9.317 -3.590 1.00 94.62 123 GLN A O 1
ATOM 944 N N . ALA A 1 124 ? 6.152 7.252 -4.102 1.00 95.12 124 ALA A N 1
ATOM 945 C CA . ALA A 1 124 ? 6.880 7.185 -5.365 1.00 95.12 124 ALA A CA 1
ATOM 946 C C . ALA A 1 124 ? 6.435 8.284 -6.338 1.00 95.12 124 ALA A C 1
ATOM 948 O O . ALA A 1 124 ? 7.275 8.902 -6.993 1.00 95.12 124 ALA A O 1
ATOM 949 N N . VAL A 1 125 ? 5.128 8.553 -6.397 1.00 93.19 125 VAL A N 1
ATOM 950 C CA . VAL A 1 125 ? 4.556 9.615 -7.231 1.00 93.19 125 VAL A CA 1
ATOM 951 C C . VAL A 1 125 ? 4.988 11.001 -6.743 1.00 93.19 125 VAL A C 1
ATOM 953 O O . VAL A 1 125 ? 5.291 11.866 -7.564 1.00 93.19 125 VAL A O 1
ATOM 956 N N . GLU A 1 126 ? 5.065 11.235 -5.429 1.00 92.56 126 GLU A N 1
ATOM 957 C CA . GLU A 1 126 ? 5.586 12.510 -4.910 1.00 92.56 126 GLU A CA 1
ATOM 958 C C . GLU A 1 126 ? 7.083 12.689 -5.197 1.00 92.56 126 GLU A C 1
ATOM 960 O O . GLU A 1 126 ? 7.512 13.776 -5.584 1.00 92.56 126 GLU A O 1
ATOM 965 N N . LEU A 1 127 ? 7.878 11.622 -5.082 1.00 92.62 127 LEU A N 1
ATOM 966 C CA . LEU A 1 127 ? 9.309 11.655 -5.396 1.00 92.62 127 LEU A CA 1
ATOM 967 C C . LEU A 1 127 ? 9.577 11.877 -6.887 1.00 92.62 127 LEU A C 1
ATOM 969 O O . LEU A 1 127 ? 10.511 12.594 -7.236 1.00 92.62 127 LEU A O 1
ATOM 973 N N . GLU A 1 128 ? 8.743 11.326 -7.772 1.00 88.75 128 GLU A N 1
ATOM 974 C CA . GLU A 1 128 ? 8.819 11.603 -9.212 1.00 88.75 128 GLU A CA 1
ATOM 975 C C . GLU A 1 128 ? 8.597 13.099 -9.499 1.00 88.75 128 GLU A C 1
ATOM 977 O O . GLU A 1 128 ? 9.323 13.695 -10.292 1.00 88.75 128 GLU A O 1
ATOM 982 N N . ARG A 1 129 ? 7.656 13.746 -8.793 1.00 90.12 129 ARG A N 1
ATOM 983 C CA . ARG A 1 129 ? 7.432 15.202 -8.902 1.00 90.12 129 ARG A CA 1
ATOM 984 C C . ARG A 1 129 ? 8.581 16.037 -8.344 1.00 90.12 129 ARG A C 1
ATOM 986 O O . ARG A 1 129 ? 8.759 17.173 -8.780 1.00 90.12 129 ARG A O 1
ATOM 993 N N . ALA A 1 130 ? 9.325 15.493 -7.387 1.00 91.44 130 ALA A N 1
ATOM 994 C CA . ALA A 1 130 ? 10.494 16.122 -6.782 1.00 91.44 130 ALA A CA 1
ATOM 995 C C . ALA A 1 130 ? 11.808 15.852 -7.548 1.00 91.44 130 ALA A C 1
ATOM 997 O O . ALA A 1 130 ? 12.864 16.266 -7.080 1.00 91.44 130 ALA A O 1
ATOM 998 N N . ASP A 1 131 ? 11.752 15.184 -8.708 1.00 90.56 131 ASP A N 1
ATOM 999 C CA . ASP A 1 131 ? 12.917 14.762 -9.510 1.00 90.56 131 ASP A CA 1
ATOM 1000 C C . ASP A 1 131 ? 13.850 13.761 -8.782 1.00 90.56 131 ASP A C 1
ATOM 1002 O O . ASP A 1 131 ? 15.019 13.578 -9.121 1.00 90.56 131 ASP A O 1
ATOM 1006 N N . GLU A 1 132 ? 13.322 13.039 -7.788 1.00 92.44 132 GLU A N 1
ATOM 1007 C CA . GLU A 1 132 ? 14.031 12.003 -7.024 1.00 92.44 132 GLU A CA 1
ATOM 1008 C C . GLU A 1 132 ? 13.809 10.601 -7.621 1.00 92.44 132 GLU A C 1
ATOM 1010 O O . GLU A 1 132 ? 13.343 9.661 -6.964 1.00 92.44 132 GLU A O 1
ATOM 1015 N N . MET A 1 133 ? 14.158 10.444 -8.901 1.00 89.81 133 MET A N 1
ATOM 1016 C CA . MET A 1 133 ? 13.820 9.259 -9.703 1.00 89.81 133 MET A CA 1
ATOM 1017 C C . MET A 1 133 ? 14.289 7.929 -9.084 1.00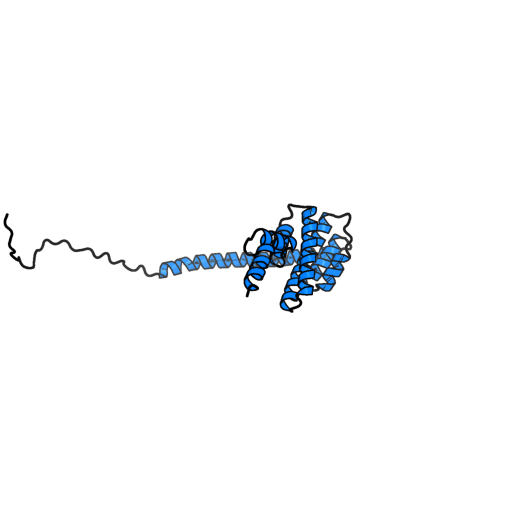 89.81 133 MET A C 1
ATOM 1019 O O . MET A 1 133 ? 13.542 6.954 -9.056 1.00 89.81 133 MET A O 1
ATOM 1023 N N . GLN A 1 134 ? 15.513 7.869 -8.549 1.00 91.25 134 GLN A N 1
ATOM 1024 C CA . GLN A 1 134 ? 16.064 6.626 -7.987 1.00 91.25 134 GLN A CA 1
ATOM 1025 C C . GLN A 1 134 ? 15.303 6.165 -6.731 1.00 91.25 134 GLN A C 1
ATOM 1027 O O . GLN A 1 134 ? 15.078 4.964 -6.529 1.00 91.25 134 GLN A O 1
ATOM 1032 N N . SER A 1 135 ? 14.899 7.120 -5.893 1.00 92.00 135 SER A N 1
ATOM 1033 C CA . SER A 1 135 ? 14.094 6.866 -4.700 1.00 92.00 135 SER A CA 1
ATOM 1034 C C . SER A 1 135 ? 12.688 6.411 -5.102 1.00 92.00 135 SER A C 1
ATOM 1036 O O . SER A 1 135 ? 12.202 5.409 -4.578 1.00 92.00 135 SER A O 1
ATOM 1038 N N . SER A 1 136 ? 12.083 7.071 -6.099 1.00 95.44 136 SER A N 1
ATOM 1039 C CA . SER A 1 136 ? 10.781 6.686 -6.660 1.00 95.44 136 SER A CA 1
ATOM 1040 C C . SER A 1 136 ? 10.785 5.243 -7.180 1.00 95.44 136 SER A C 1
ATOM 1042 O O . SER A 1 136 ? 9.981 4.424 -6.731 1.00 95.44 136 SER A O 1
ATOM 1044 N N . VAL A 1 137 ? 11.761 4.882 -8.021 1.00 95.56 137 VAL A N 1
ATOM 1045 C CA . VAL A 1 137 ? 11.934 3.519 -8.560 1.00 95.56 137 VAL A CA 1
ATOM 1046 C C . VAL A 1 137 ? 11.983 2.469 -7.449 1.00 95.56 137 VAL A C 1
ATOM 1048 O O . VAL A 1 137 ? 11.314 1.438 -7.532 1.00 95.56 137 VAL A O 1
ATOM 1051 N N . SER A 1 138 ? 12.736 2.743 -6.382 1.00 95.94 138 SER A N 1
ATOM 1052 C CA . SER A 1 138 ? 12.877 1.815 -5.255 1.00 95.94 138 SER A CA 1
ATOM 1053 C C . SER A 1 138 ? 11.538 1.566 -4.549 1.00 95.94 138 SER A C 1
ATOM 1055 O O . SER A 1 138 ? 11.219 0.425 -4.209 1.00 95.94 138 SER A O 1
ATOM 1057 N N . LEU A 1 139 ? 10.726 2.612 -4.367 1.00 96.94 139 LEU A N 1
ATOM 1058 C CA . LEU A 1 139 ? 9.404 2.494 -3.752 1.00 96.94 139 LEU A CA 1
ATOM 1059 C C . LEU A 1 139 ? 8.398 1.766 -4.651 1.00 96.94 139 LEU A C 1
ATOM 1061 O O . LEU A 1 139 ? 7.628 0.943 -4.150 1.00 96.94 139 LEU A O 1
ATOM 1065 N N . VAL A 1 140 ? 8.428 1.992 -5.969 1.00 97.94 140 VAL A N 1
ATOM 1066 C CA . VAL A 1 140 ? 7.566 1.243 -6.901 1.00 97.94 140 VAL A CA 1
ATOM 1067 C C . VAL A 1 140 ? 7.895 -0.250 -6.864 1.00 97.94 140 VAL A C 1
ATOM 1069 O O . VAL A 1 140 ? 6.982 -1.078 -6.817 1.00 97.94 140 VAL A O 1
ATOM 1072 N N . GLU A 1 141 ? 9.176 -0.621 -6.815 1.00 97.69 141 GLU A N 1
ATOM 1073 C CA . GLU A 1 141 ? 9.569 -2.029 -6.687 1.00 97.69 141 GLU A CA 1
ATOM 1074 C C . GLU A 1 141 ? 9.109 -2.653 -5.363 1.00 97.69 141 GLU A C 1
ATOM 1076 O O . GLU A 1 141 ? 8.586 -3.773 -5.366 1.00 97.69 141 GLU A O 1
ATOM 1081 N N . LEU A 1 142 ? 9.214 -1.930 -4.243 1.00 97.75 142 LEU A N 1
ATOM 1082 C CA . LEU A 1 142 ? 8.672 -2.394 -2.961 1.00 97.75 142 LEU A CA 1
ATOM 1083 C C . LEU A 1 142 ? 7.152 -2.586 -3.025 1.00 97.75 142 LEU A C 1
ATOM 1085 O O . LEU A 1 142 ? 6.640 -3.605 -2.555 1.00 97.75 142 LEU A O 1
ATOM 1089 N N . ALA A 1 143 ? 6.415 -1.660 -3.642 1.00 98.25 143 ALA A N 1
ATOM 1090 C CA . ALA A 1 143 ? 4.975 -1.812 -3.826 1.00 98.25 143 ALA A CA 1
ATOM 1091 C C . ALA A 1 143 ? 4.635 -3.065 -4.649 1.00 98.25 143 ALA A C 1
ATOM 1093 O O . ALA A 1 143 ? 3.799 -3.877 -4.241 1.00 98.25 143 ALA A O 1
ATOM 1094 N N . LYS A 1 144 ? 5.330 -3.273 -5.775 1.00 98.50 144 LYS A N 1
ATOM 1095 C CA . LYS A 1 144 ? 5.152 -4.453 -6.637 1.00 98.50 144 LYS A CA 1
ATOM 1096 C C . LYS A 1 144 ? 5.405 -5.753 -5.877 1.00 98.50 144 LYS A C 1
ATOM 1098 O O . LYS A 1 144 ? 4.630 -6.698 -6.026 1.00 98.50 144 LYS A O 1
ATOM 1103 N N . GLN A 1 145 ? 6.456 -5.813 -5.058 1.00 98.25 145 GLN A N 1
ATOM 1104 C CA . GLN A 1 145 ? 6.763 -6.984 -4.229 1.00 98.25 145 GLN A CA 1
ATOM 1105 C C . GLN A 1 145 ? 5.622 -7.305 -3.258 1.00 98.25 145 GLN A C 1
ATOM 1107 O O . GLN A 1 145 ? 5.151 -8.442 -3.234 1.00 98.25 145 GLN A O 1
ATOM 1112 N N . ASN A 1 146 ? 5.116 -6.301 -2.537 1.00 98.19 146 ASN A N 1
ATOM 1113 C CA . ASN A 1 146 ? 4.004 -6.472 -1.600 1.00 98.19 146 ASN A CA 1
ATOM 1114 C C . ASN A 1 146 ? 2.719 -6.953 -2.305 1.00 98.19 146 ASN A C 1
ATOM 1116 O O . ASN A 1 146 ? 2.085 -7.902 -1.842 1.00 98.19 146 ASN A O 1
ATOM 1120 N N . TYR A 1 147 ? 2.350 -6.380 -3.459 1.00 98.56 147 TYR A N 1
ATOM 1121 C CA . TYR A 1 147 ? 1.182 -6.863 -4.212 1.00 98.56 147 TYR A CA 1
ATOM 1122 C C . TYR A 1 147 ? 1.360 -8.287 -4.731 1.00 98.56 147 TYR A C 1
ATOM 1124 O O . TYR A 1 147 ? 0.441 -9.098 -4.623 1.00 98.56 147 TYR A O 1
ATOM 1132 N N . ARG A 1 148 ? 2.535 -8.622 -5.275 1.00 98.31 148 ARG A N 1
ATOM 1133 C CA . ARG A 1 148 ? 2.834 -9.993 -5.719 1.00 98.31 148 ARG A CA 1
ATOM 1134 C C . ARG A 1 148 ? 2.745 -10.978 -4.564 1.00 98.31 148 ARG A C 1
ATOM 1136 O O . ARG A 1 148 ? 2.260 -12.088 -4.752 1.00 98.31 148 ARG A O 1
ATOM 1143 N N . GLU A 1 149 ? 3.168 -10.568 -3.377 1.00 97.81 149 GLU A N 1
ATOM 1144 C CA . GLU A 1 149 ? 3.088 -11.398 -2.187 1.00 97.81 149 GLU A CA 1
ATOM 1145 C C . GLU A 1 149 ? 1.634 -11.666 -1.738 1.00 97.81 149 GLU A C 1
ATOM 1147 O O . GLU A 1 149 ? 1.323 -12.777 -1.293 1.00 97.81 149 GLU A O 1
ATOM 1152 N N . ILE A 1 150 ? 0.731 -10.694 -1.892 1.00 98.00 150 ILE A N 1
ATOM 1153 C CA . ILE A 1 150 ? -0.712 -10.912 -1.700 1.00 98.00 150 ILE A CA 1
ATOM 1154 C C . ILE A 1 150 ? -1.221 -11.917 -2.735 1.00 98.00 150 ILE A C 1
ATOM 1156 O O . ILE A 1 150 ? -1.834 -12.918 -2.374 1.00 98.00 150 ILE A O 1
ATOM 1160 N N . LEU A 1 151 ? -0.910 -11.691 -4.014 1.00 98.12 151 LEU A N 1
ATOM 1161 C CA . LEU A 1 151 ? -1.406 -12.502 -5.131 1.00 98.12 151 LEU A CA 1
ATOM 1162 C C . LEU A 1 151 ? -0.848 -13.925 -5.167 1.00 98.12 151 LEU A C 1
ATOM 1164 O O . LEU A 1 151 ? -1.488 -14.820 -5.715 1.00 98.12 151 LEU A O 1
ATOM 1168 N N . ALA A 1 152 ? 0.320 -14.149 -4.567 1.00 97.38 152 ALA A N 1
ATOM 1169 C CA . ALA A 1 152 ? 0.871 -15.483 -4.370 1.00 97.38 152 ALA A CA 1
ATOM 1170 C C . ALA A 1 152 ? 0.013 -16.328 -3.413 1.00 97.38 152 ALA A C 1
ATOM 1172 O O . ALA A 1 152 ? -0.007 -17.551 -3.539 1.00 97.38 152 ALA A O 1
ATOM 1173 N N . ARG A 1 153 ? -0.692 -15.691 -2.465 1.00 95.75 153 ARG A N 1
ATOM 1174 C CA . ARG A 1 153 ? -1.590 -16.358 -1.508 1.00 95.75 153 ARG A CA 1
ATOM 1175 C C . ARG A 1 153 ? -3.044 -16.343 -1.972 1.00 95.75 153 ARG A C 1
ATOM 1177 O O . ARG A 1 153 ? -3.717 -17.363 -1.873 1.00 95.75 153 ARG A O 1
ATOM 1184 N N . ASP A 1 154 ? -3.505 -15.210 -2.495 1.00 96.94 154 ASP A N 1
ATOM 1185 C CA . ASP A 1 154 ? -4.845 -15.036 -3.052 1.00 96.94 154 ASP A CA 1
ATOM 1186 C C . ASP A 1 154 ? -4.786 -14.477 -4.486 1.00 96.94 154 ASP A C 1
ATOM 1188 O O . ASP A 1 154 ? -4.794 -13.259 -4.698 1.00 96.94 154 ASP A O 1
ATOM 1192 N N . PRO A 1 155 ? -4.790 -15.357 -5.503 1.00 97.38 155 PRO A N 1
ATOM 1193 C CA . PRO A 1 155 ? -4.821 -14.948 -6.907 1.00 97.38 155 PRO A CA 1
ATOM 1194 C C . PRO A 1 155 ? -6.092 -14.186 -7.324 1.00 97.38 155 PRO A C 1
ATOM 1196 O O . PRO A 1 155 ? -6.125 -13.599 -8.412 1.00 97.38 155 PRO A O 1
ATOM 1199 N N . HIS A 1 156 ? -7.151 -14.205 -6.508 1.00 96.19 156 HIS A N 1
ATOM 1200 C CA . HIS A 1 156 ? -8.427 -13.548 -6.796 1.00 96.19 156 HIS A CA 1
ATOM 1201 C C . HIS A 1 156 ? -8.549 -12.162 -6.151 1.00 96.19 156 HIS A C 1
ATOM 1203 O O . HIS A 1 156 ? -9.551 -11.487 -6.396 1.00 96.19 156 HIS A O 1
ATOM 1209 N N . HIS A 1 157 ? -7.534 -11.696 -5.412 1.00 96.25 157 HIS A N 1
ATOM 1210 C CA . HIS A 1 157 ? -7.533 -10.368 -4.800 1.00 96.25 157 HIS A CA 1
ATOM 1211 C C . HIS A 1 157 ? -7.522 -9.263 -5.869 1.00 96.25 157 HIS A C 1
ATOM 1213 O O . HIS A 1 157 ? -6.473 -8.813 -6.341 1.00 96.25 157 HIS A O 1
ATOM 1219 N N . TRP A 1 158 ? -8.712 -8.804 -6.260 1.00 96.81 158 TRP A N 1
ATOM 1220 C CA . TRP A 1 158 ? -8.894 -7.913 -7.406 1.00 96.81 158 TRP A CA 1
ATOM 1221 C C . TRP A 1 158 ? -8.146 -6.585 -7.247 1.00 96.81 158 TRP A C 1
ATOM 1223 O O . TRP A 1 158 ? -7.442 -6.179 -8.173 1.00 96.81 158 TRP A O 1
ATOM 1233 N N . ASP A 1 159 ? -8.206 -5.963 -6.065 1.00 95.19 159 ASP A N 1
ATOM 1234 C CA . ASP A 1 159 ? -7.553 -4.666 -5.838 1.00 95.19 159 ASP A CA 1
ATOM 1235 C C . ASP A 1 159 ? -6.027 -4.753 -5.983 1.00 95.19 159 ASP A C 1
ATOM 1237 O O . ASP A 1 159 ? -5.414 -3.919 -6.644 1.00 95.19 159 ASP A O 1
ATOM 1241 N N . ALA A 1 160 ? -5.397 -5.799 -5.434 1.00 97.50 160 ALA A N 1
ATOM 1242 C CA . ALA A 1 160 ? -3.959 -6.022 -5.562 1.00 97.50 160 ALA A CA 1
ATOM 1243 C C . ALA A 1 160 ? -3.549 -6.284 -7.021 1.00 97.50 160 ALA A C 1
ATOM 1245 O O . ALA A 1 160 ? -2.519 -5.779 -7.463 1.00 97.50 160 ALA A O 1
ATOM 1246 N N . ARG A 1 161 ? -4.362 -7.013 -7.804 1.00 98.19 161 ARG A N 1
ATOM 1247 C CA . ARG A 1 161 ? -4.117 -7.199 -9.249 1.00 98.19 161 ARG A CA 1
ATOM 1248 C C . ARG A 1 161 ? -4.186 -5.883 -10.002 1.00 98.19 161 ARG A C 1
ATOM 1250 O O . ARG A 1 161 ? -3.315 -5.605 -10.826 1.00 98.19 161 ARG A O 1
ATOM 1257 N N . HIS A 1 162 ? -5.226 -5.100 -9.735 1.00 97.19 162 HIS A N 1
ATOM 1258 C CA . HIS A 1 162 ? -5.413 -3.811 -10.378 1.00 97.19 162 HIS A CA 1
ATOM 1259 C C . HIS A 1 162 ? -4.245 -2.875 -10.050 1.00 97.19 162 HIS A C 1
ATOM 1261 O O . HIS A 1 162 ? -3.594 -2.371 -10.966 1.00 97.19 162 HIS A O 1
ATOM 1267 N N . ASN A 1 163 ? -3.902 -2.720 -8.770 1.00 96.69 163 ASN A N 1
ATOM 1268 C CA . ASN A 1 163 ? -2.827 -1.827 -8.342 1.00 96.69 163 ASN A CA 1
ATOM 1269 C C . ASN A 1 163 ? -1.443 -2.301 -8.805 1.00 96.69 163 ASN A C 1
ATOM 1271 O O . ASN A 1 163 ? -0.623 -1.468 -9.188 1.00 96.69 163 ASN A O 1
ATOM 1275 N N . LEU A 1 164 ? -1.192 -3.614 -8.868 1.00 98.44 164 LEU A N 1
ATOM 1276 C CA . LEU A 1 164 ? 0.031 -4.145 -9.474 1.00 98.44 164 LEU A CA 1
ATOM 1277 C C . LEU A 1 164 ? 0.125 -3.786 -10.962 1.00 98.44 164 LEU A C 1
ATOM 1279 O O . LEU A 1 164 ? 1.200 -3.412 -11.421 1.00 98.44 164 LEU A O 1
ATOM 1283 N N . SER A 1 165 ? -0.983 -3.849 -11.708 1.00 97.31 165 SER A N 1
ATOM 1284 C CA . SER A 1 165 ? -1.008 -3.398 -13.107 1.00 97.31 165 SER A CA 1
ATOM 1285 C C . SER A 1 165 ? -0.629 -1.922 -13.216 1.00 97.31 165 SER A C 1
ATOM 1287 O O . SER A 1 165 ? 0.207 -1.570 -14.041 1.00 97.31 165 SER A O 1
ATOM 1289 N N . ARG A 1 166 ? -1.183 -1.062 -12.348 1.00 97.12 166 ARG A N 1
ATOM 1290 C CA . ARG A 1 166 ? -0.837 0.371 -12.321 1.00 97.12 166 ARG A CA 1
ATOM 1291 C C . ARG A 1 166 ? 0.642 0.595 -11.996 1.00 97.12 166 ARG A C 1
ATOM 1293 O O . ARG A 1 166 ? 1.287 1.414 -12.640 1.00 97.12 166 ARG A O 1
ATOM 1300 N N . ALA A 1 167 ? 1.184 -0.160 -11.042 1.00 97.25 167 ALA A N 1
ATOM 1301 C CA . ALA A 1 167 ? 2.598 -0.099 -10.688 1.00 97.25 167 ALA A CA 1
ATOM 1302 C C . ALA A 1 167 ? 3.511 -0.565 -11.837 1.00 97.25 167 ALA A C 1
ATOM 1304 O O . ALA A 1 167 ? 4.570 0.015 -12.046 1.00 97.25 167 ALA A O 1
ATOM 1305 N N . LEU A 1 168 ? 3.101 -1.583 -12.601 1.00 96.62 168 LEU A N 1
ATOM 1306 C CA . LEU A 1 168 ? 3.835 -2.080 -13.771 1.00 96.62 168 LEU A CA 1
ATOM 1307 C C . LEU A 1 168 ? 3.767 -1.131 -14.970 1.00 96.62 168 LEU A C 1
ATOM 1309 O O . LEU A 1 168 ? 4.725 -1.059 -15.729 1.00 96.62 168 LEU A O 1
ATOM 1313 N N . GLU A 1 169 ? 2.664 -0.403 -15.144 1.00 93.44 169 GLU A N 1
ATOM 1314 C CA . GLU A 1 169 ? 2.591 0.676 -16.137 1.00 93.44 169 GLU A CA 1
ATOM 1315 C C . GLU A 1 169 ? 3.549 1.823 -15.789 1.00 93.44 169 GLU A C 1
ATOM 1317 O O . GLU A 1 169 ? 4.169 2.389 -16.686 1.00 93.44 169 GLU A O 1
ATOM 1322 N N . MET A 1 170 ? 3.682 2.145 -14.497 1.00 92.75 170 MET A N 1
ATOM 1323 C CA . MET A 1 170 ? 4.617 3.163 -14.010 1.00 92.75 170 MET A CA 1
ATOM 1324 C C . MET A 1 170 ? 6.077 2.705 -14.135 1.00 92.75 170 MET A C 1
ATOM 1326 O O . MET A 1 170 ? 6.918 3.450 -14.628 1.00 92.75 170 MET A O 1
ATOM 1330 N N . LEU A 1 171 ? 6.378 1.474 -13.711 1.00 95.06 171 LEU A N 1
ATOM 1331 C CA . LEU A 1 171 ? 7.711 0.879 -13.782 1.00 95.06 171 LEU A CA 1
ATOM 1332 C C . LEU A 1 171 ? 7.628 -0.579 -14.271 1.00 95.06 171 LEU A C 1
ATOM 1334 O O . LEU A 1 171 ? 7.459 -1.510 -13.462 1.00 95.06 171 LEU A O 1
ATOM 1338 N N . PRO A 1 172 ? 7.769 -0.796 -15.591 1.00 93.81 172 PRO A N 1
ATOM 1339 C CA . PRO A 1 172 ? 7.799 -2.132 -16.171 1.00 93.81 172 PRO A CA 1
ATOM 1340 C C . PRO A 1 172 ? 8.956 -2.975 -15.622 1.00 93.81 172 PRO A C 1
ATOM 1342 O O . PRO A 1 172 ? 10.039 -2.463 -15.341 1.00 93.81 172 PRO A O 1
ATOM 1345 N N . ASP A 1 173 ? 8.756 -4.289 -15.498 1.00 90.00 173 ASP A N 1
ATOM 1346 C CA . ASP A 1 173 ? 9.848 -5.200 -15.138 1.00 90.00 173 ASP A CA 1
ATOM 1347 C C . ASP A 1 173 ? 10.902 -5.244 -16.255 1.00 90.00 173 ASP A C 1
ATOM 1349 O O . ASP A 1 173 ? 10.560 -5.442 -17.421 1.00 90.00 173 ASP A O 1
ATOM 1353 N N . ILE A 1 174 ? 12.189 -5.163 -15.902 1.00 78.62 174 ILE A N 1
ATOM 1354 C CA . ILE A 1 174 ? 13.305 -5.225 -16.867 1.00 78.62 174 ILE A CA 1
ATOM 1355 C C . ILE A 1 174 ? 13.212 -6.486 -17.743 1.00 78.62 174 ILE A C 1
ATOM 1357 O O . ILE A 1 174 ? 13.333 -6.405 -18.960 1.00 78.62 174 ILE A O 1
ATOM 1361 N N . ALA A 1 175 ? 12.888 -7.639 -17.147 1.00 66.12 175 ALA A N 1
ATOM 1362 C CA . ALA A 1 175 ? 12.706 -8.889 -17.886 1.00 66.12 175 ALA A CA 1
ATOM 1363 C C . ALA A 1 175 ? 11.532 -8.840 -18.884 1.00 66.12 175 ALA A C 1
ATOM 1365 O O . ALA A 1 175 ? 11.603 -9.454 -19.947 1.00 66.12 175 ALA A O 1
ATOM 1366 N N . ALA A 1 176 ? 10.458 -8.108 -18.569 1.00 65.88 176 ALA A N 1
ATOM 1367 C CA . ALA A 1 176 ? 9.340 -7.917 -19.490 1.00 65.88 176 ALA A CA 1
ATOM 1368 C C . ALA A 1 176 ? 9.731 -6.985 -20.649 1.00 65.88 176 ALA A C 1
ATOM 1370 O O . ALA A 1 176 ? 9.404 -7.272 -21.800 1.00 65.88 176 ALA A O 1
ATOM 1371 N N . VAL A 1 177 ? 10.494 -5.925 -20.363 1.00 69.44 177 VAL A N 1
ATOM 1372 C CA . VAL A 1 177 ? 11.031 -5.002 -21.376 1.00 69.44 177 VAL A CA 1
ATOM 1373 C C . VAL A 1 177 ? 11.982 -5.724 -22.331 1.00 69.44 177 VAL A C 1
ATOM 1375 O O . VAL A 1 177 ? 11.868 -5.567 -23.547 1.00 69.44 177 VAL A O 1
ATOM 1378 N N . ASP A 1 178 ? 12.895 -6.545 -21.813 1.00 72.31 178 ASP A N 1
ATOM 1379 C CA . ASP A 1 178 ? 13.820 -7.326 -22.639 1.00 72.31 178 ASP A CA 1
ATOM 1380 C C . ASP A 1 178 ? 13.076 -8.335 -23.517 1.00 72.31 178 ASP A C 1
ATOM 1382 O O . ASP A 1 178 ? 13.345 -8.419 -24.716 1.00 72.31 178 ASP A O 1
ATOM 1386 N N . TYR A 1 179 ? 12.075 -9.023 -22.965 1.00 70.81 179 TYR A N 1
ATOM 1387 C CA . TYR A 1 179 ? 11.233 -9.950 -23.717 1.00 70.81 179 TYR A CA 1
ATOM 1388 C C . TYR A 1 179 ? 10.463 -9.275 -24.863 1.00 70.81 179 TYR A C 1
ATOM 1390 O O . TYR A 1 179 ? 10.41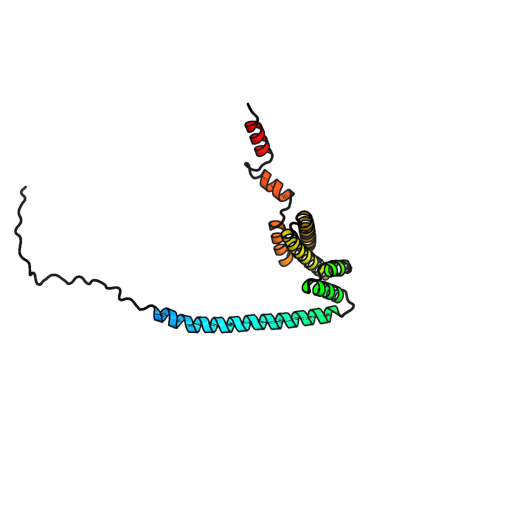5 -9.789 -25.986 1.00 70.81 179 TYR A O 1
ATOM 1398 N N . GLU A 1 180 ? 9.861 -8.111 -24.609 1.00 71.88 180 GLU A N 1
ATOM 1399 C CA . GLU A 1 180 ? 9.185 -7.332 -25.650 1.00 71.88 180 GLU A CA 1
ATOM 1400 C C . GLU A 1 180 ? 10.166 -6.821 -26.710 1.00 71.88 180 GLU A C 1
ATOM 1402 O O . GLU A 1 180 ? 9.876 -6.890 -27.908 1.00 71.88 180 GLU A O 1
ATOM 1407 N N . ASN A 1 181 ? 11.347 -6.361 -26.292 1.00 76.00 181 ASN A N 1
ATOM 1408 C CA . ASN A 1 181 ? 12.395 -5.919 -27.204 1.00 76.00 181 ASN A CA 1
ATOM 1409 C C . ASN A 1 181 ? 12.910 -7.068 -28.076 1.00 76.00 181 ASN A C 1
ATOM 1411 O O . ASN A 1 181 ? 13.142 -6.859 -29.262 1.00 76.00 181 ASN A O 1
ATOM 1415 N N . GLU A 1 182 ? 13.073 -8.276 -27.535 1.00 71.19 182 GLU A N 1
ATOM 1416 C CA . GLU A 1 182 ? 13.474 -9.459 -28.306 1.00 71.19 182 GLU A CA 1
ATOM 1417 C C . GLU A 1 182 ? 12.426 -9.869 -29.343 1.00 71.19 182 GLU A C 1
ATOM 1419 O O . GLU A 1 182 ? 12.785 -10.245 -30.462 1.00 71.19 182 GLU A O 1
ATOM 1424 N N . ARG A 1 183 ? 11.136 -9.769 -29.002 1.00 75.56 183 ARG A N 1
ATOM 1425 C CA . ARG A 1 183 ? 10.036 -10.041 -29.938 1.00 75.56 183 ARG A CA 1
ATOM 1426 C C . ARG A 1 183 ? 9.859 -8.962 -30.999 1.00 75.56 183 ARG A C 1
ATOM 1428 O O . ARG A 1 183 ? 9.283 -9.255 -32.045 1.00 75.56 183 ARG A O 1
ATOM 1435 N N . ASN A 1 184 ? 10.314 -7.737 -30.745 1.00 80.94 184 ASN A N 1
ATOM 1436 C CA . ASN A 1 184 ? 10.262 -6.655 -31.715 1.00 80.94 184 ASN A CA 1
ATOM 1437 C C . ASN A 1 184 ? 11.536 -6.662 -32.583 1.00 80.94 184 ASN A C 1
ATOM 1439 O O . ASN A 1 184 ? 12.604 -6.274 -32.097 1.00 80.94 184 ASN A O 1
ATOM 1443 N N . PRO A 1 185 ? 11.447 -7.026 -33.878 1.00 70.31 185 PRO A N 1
ATOM 1444 C CA . PRO A 1 185 ? 12.611 -7.097 -34.752 1.00 70.31 185 PRO A CA 1
ATOM 1445 C C . PRO A 1 185 ? 13.403 -5.790 -34.786 1.00 70.31 185 PRO A C 1
ATOM 1447 O O . PRO A 1 185 ? 14.621 -5.851 -34.821 1.00 70.31 185 PRO A O 1
ATOM 1450 N N . GLU A 1 186 ? 12.749 -4.628 -34.694 1.00 73.19 186 GLU A N 1
ATOM 1451 C CA . GLU A 1 186 ? 13.389 -3.306 -34.773 1.00 73.19 186 GLU A CA 1
ATOM 1452 C C . GLU A 1 186 ? 14.066 -2.869 -33.463 1.00 73.19 186 GLU A C 1
ATOM 1454 O O . GLU A 1 186 ? 15.042 -2.120 -33.483 1.00 73.19 186 GLU A O 1
ATOM 1459 N N . ARG A 1 187 ? 13.569 -3.332 -32.308 1.00 70.06 187 ARG A N 1
ATOM 1460 C CA . ARG A 1 187 ? 14.089 -2.950 -30.976 1.00 70.06 187 ARG A CA 1
ATOM 1461 C C . ARG A 1 187 ? 14.994 -4.008 -30.347 1.00 70.06 187 ARG A C 1
ATOM 1463 O O . ARG A 1 187 ? 15.653 -3.733 -29.332 1.00 70.06 187 ARG A O 1
ATOM 1470 N N . SER A 1 188 ? 15.081 -5.182 -30.971 1.00 75.81 188 SER A N 1
ATOM 1471 C CA . SER A 1 188 ? 15.916 -6.281 -30.502 1.00 75.81 188 SER A CA 1
ATOM 1472 C C . SER A 1 188 ? 17.381 -5.845 -30.357 1.00 75.81 188 SER A C 1
ATOM 1474 O O . SER A 1 188 ? 17.890 -5.071 -31.180 1.00 75.81 188 SER A O 1
ATOM 1476 N N . PRO A 1 189 ? 18.105 -6.325 -29.327 1.00 72.94 189 PRO A N 1
ATOM 1477 C CA . PRO A 1 189 ? 19.531 -6.036 -29.179 1.00 72.94 189 PRO A CA 1
ATOM 1478 C C . PRO A 1 189 ? 20.330 -6.397 -30.439 1.00 72.94 189 PRO A C 1
ATOM 1480 O O . PRO A 1 189 ? 21.200 -5.636 -30.851 1.00 72.94 189 PRO A O 1
ATOM 1483 N N . ARG A 1 190 ? 19.966 -7.504 -31.105 1.00 73.75 190 ARG A N 1
ATOM 1484 C CA . ARG A 1 190 ? 20.574 -7.951 -32.368 1.00 73.75 190 ARG A CA 1
ATOM 1485 C C . ARG A 1 190 ? 20.365 -6.957 -33.506 1.00 73.75 190 ARG A C 1
ATOM 1487 O O . ARG A 1 190 ? 21.316 -6.673 -34.226 1.00 73.75 190 ARG A O 1
ATOM 1494 N N . ALA A 1 191 ? 19.164 -6.403 -33.658 1.00 71.94 191 ALA A N 1
ATOM 1495 C CA . ALA A 1 191 ? 18.897 -5.416 -34.700 1.00 71.94 191 ALA A CA 1
ATOM 1496 C C . ALA A 1 191 ? 19.609 -4.089 -34.444 1.00 71.94 191 ALA A C 1
ATOM 1498 O O . ALA A 1 191 ? 20.191 -3.530 -35.369 1.00 71.94 191 ALA A O 1
ATOM 1499 N N . ARG A 1 192 ? 19.670 -3.628 -33.188 1.00 71.69 192 ARG A N 1
ATOM 1500 C CA . ARG A 1 192 ? 20.477 -2.452 -32.816 1.00 71.69 192 ARG A CA 1
ATOM 1501 C C . ARG A 1 192 ? 21.967 -2.675 -33.081 1.00 71.69 192 ARG A C 1
ATOM 1503 O O . ARG A 1 192 ? 22.655 -1.767 -33.538 1.00 71.69 192 ARG A O 1
ATOM 1510 N N . GLN A 1 193 ? 22.469 -3.878 -32.813 1.00 77.50 193 GLN A N 1
ATOM 1511 C CA . GLN A 1 193 ? 23.867 -4.239 -33.046 1.00 77.50 193 GLN A CA 1
ATOM 1512 C C . GLN A 1 193 ? 24.187 -4.334 -34.546 1.00 77.50 193 GLN A C 1
ATOM 1514 O O . GLN A 1 193 ? 25.215 -3.820 -34.983 1.00 77.50 193 GLN A O 1
ATOM 1519 N N . ALA A 1 194 ? 23.282 -4.906 -35.344 1.00 76.25 194 ALA A N 1
ATOM 1520 C CA . ALA A 1 194 ? 23.380 -4.920 -36.800 1.00 76.25 194 ALA A CA 1
ATOM 1521 C C . ALA A 1 194 ? 23.337 -3.498 -37.385 1.00 76.25 194 ALA A C 1
ATOM 1523 O O . ALA A 1 194 ? 24.224 -3.145 -38.154 1.00 76.25 194 ALA A O 1
ATOM 1524 N N . ALA A 1 195 ? 22.389 -2.655 -36.962 1.00 74.19 195 ALA A N 1
ATOM 1525 C CA . ALA A 1 195 ? 22.291 -1.259 -37.396 1.00 74.19 195 ALA A CA 1
ATOM 1526 C C . ALA A 1 195 ? 23.576 -0.467 -37.096 1.00 74.19 195 ALA A C 1
ATOM 1528 O O . ALA A 1 195 ? 24.127 0.162 -37.993 1.00 74.19 195 ALA A O 1
ATOM 1529 N N . ARG A 1 196 ? 24.135 -0.599 -35.882 1.00 72.94 196 ARG A N 1
ATOM 1530 C CA . ARG A 1 196 ? 25.429 0.016 -35.520 1.00 72.94 196 ARG A CA 1
ATOM 1531 C C . ARG A 1 196 ? 26.598 -0.489 -36.364 1.00 72.94 196 ARG A C 1
ATOM 1533 O O . ARG A 1 196 ? 27.539 0.255 -36.611 1.00 72.94 196 ARG A O 1
ATOM 1540 N N . THR A 1 197 ? 26.556 -1.753 -36.782 1.00 78.19 197 THR A N 1
ATOM 1541 C CA . THR A 1 197 ? 27.592 -2.343 -37.641 1.00 78.19 197 THR A CA 1
ATOM 1542 C C . THR A 1 197 ? 27.496 -1.792 -39.066 1.00 78.19 197 THR A C 1
ATOM 1544 O O . THR A 1 197 ? 28.523 -1.552 -39.691 1.00 78.19 197 THR A O 1
ATOM 1547 N N . TYR A 1 198 ? 26.281 -1.533 -39.559 1.00 67.19 198 TYR A N 1
ATOM 1548 C CA . TYR A 1 198 ? 26.058 -0.895 -40.858 1.00 67.19 198 TYR A CA 1
ATOM 1549 C C . TYR A 1 198 ? 26.395 0.606 -40.864 1.00 67.19 198 TYR A C 1
ATOM 1551 O O . TYR A 1 198 ? 26.937 1.086 -41.853 1.00 67.19 198 TYR A O 1
ATOM 1559 N N . GLU A 1 199 ? 26.140 1.338 -39.774 1.00 71.81 199 GLU A N 1
ATOM 1560 C CA . GLU A 1 199 ? 26.479 2.770 -39.640 1.00 71.81 199 GLU A CA 1
ATOM 1561 C C . GLU A 1 199 ? 27.986 3.044 -39.468 1.00 71.81 199 GLU A C 1
ATOM 1563 O O . GLU A 1 199 ? 28.435 4.166 -39.685 1.00 71.81 199 GLU A O 1
ATOM 1568 N N . GLY A 1 200 ? 28.773 2.036 -39.073 1.00 68.12 200 GLY A N 1
ATOM 1569 C CA . GLY A 1 200 ? 30.224 2.140 -38.871 1.00 68.12 200 GLY A CA 1
ATOM 1570 C C . GLY A 1 200 ? 31.088 1.717 -40.066 1.00 68.12 200 GLY A C 1
ATOM 1571 O O . GLY A 1 200 ? 32.309 1.638 -39.920 1.00 68.12 200 GLY A O 1
ATOM 1572 N N . LEU A 1 201 ? 30.486 1.398 -41.217 1.00 51.97 201 LEU A N 1
ATOM 1573 C CA . LEU A 1 201 ? 31.213 1.068 -42.446 1.00 51.97 201 LEU A CA 1
ATOM 1574 C C . LEU A 1 201 ? 31.597 2.362 -43.199 1.00 51.97 201 LEU A C 1
ATOM 1576 O O . LEU A 1 201 ? 30.742 3.238 -43.332 1.00 51.97 201 LEU A O 1
ATOM 1580 N N . PRO A 1 202 ? 32.859 2.502 -43.652 1.00 53.59 202 PRO A N 1
ATOM 1581 C CA . PRO A 1 202 ? 33.362 3.696 -44.338 1.00 53.59 202 PRO A CA 1
ATOM 1582 C C . PRO A 1 202 ? 32.775 3.902 -45.740 1.00 53.59 202 PRO A C 1
ATOM 1584 O O . PRO A 1 202 ? 32.417 2.896 -46.396 1.00 53.59 202 PRO A O 1
#

Secondary structure (DSSP, 8-state):
----------S--TTPPP----------THHHHHHHHHHHHHHHHHHHHHHHHHHHHHHHHHHHHHHHHTSSSHHHHHHHHHHHHHTT-HHHHHHHHHT---TT-HHHHHHHHHHHHHHHHHHHHHHHHTT-HHHHHHHHHHHHHHHHHHHHH-TT-HHHHHHHHHHHHHS--HHHHHHHHHHSTTTSHHHHHHHHHHHT--